Protein AF-A0A1G6W288-F1 (afdb_monomer)

Nearest PDB structures (foldseek):
  3prn-assembly1_A  TM=1.776E-01  e=2.313E+00  Pseudogemmobacter blasticus
  5prn-assembly1_A  TM=1.802E-01  e=2.887E+00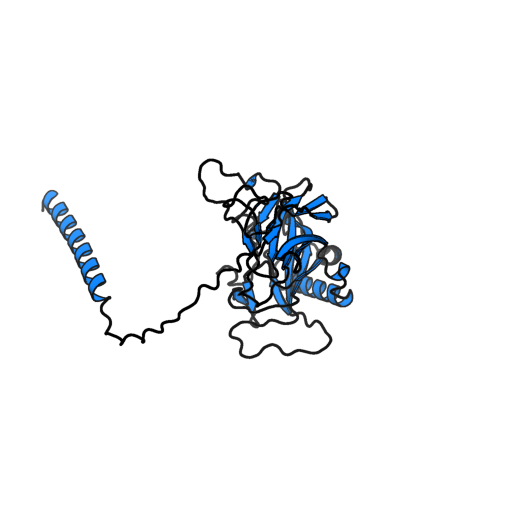  Pseudogemmobacter blasticus
  5wru-assembly1_B  TM=2.321E-01  e=9.768E+00  Plasmodium falciparum 3D7
  6prn-assembly1_A  TM=1.765E-01  e=5.612E+00  Pseudogemmobacter blasticus

Solvent-accessible surface area (backbone atoms only — not comparable to full-atom values): 19697 Å² total; per-residue (Å²): 132,56,76,68,57,53,54,51,52,51,52,52,51,54,53,51,52,54,54,49,51,55,53,53,58,59,61,73,72,67,71,82,91,70,85,76,80,76,87,76,82,72,77,72,70,79,74,65,76,66,96,66,73,40,29,48,22,54,45,65,37,59,34,78,52,97,75,37,40,43,35,41,33,60,51,43,85,55,95,50,86,41,39,47,42,21,48,45,60,73,40,90,60,43,37,31,31,42,73,42,47,64,47,58,52,67,48,63,30,75,68,67,79,84,51,96,87,65,79,65,67,92,76,46,49,46,29,27,42,77,38,85,42,76,78,78,43,60,18,48,20,38,70,77,47,100,70,45,26,12,31,34,35,37,88,43,44,87,78,77,75,53,94,63,52,41,44,36,43,35,37,37,26,33,64,80,38,31,38,76,68,49,50,30,35,36,35,32,41,54,40,84,89,77,40,31,35,32,73,72,45,38,39,81,31,41,20,60,83,72,65,75,40,54,70,69,59,48,53,51,52,48,52,51,44,51,49,46,44,71,77,71,46,97,68,94,68,62,93,63,46,67,62,54,18,64,74,61,43,45,43,33,64,43,50,56,73,92,59,63,55,30,40,48,100,86,66,43,67,41,53,48,92,46,46,47,70,38,52,66,18,39,37,33,37,34,48,50,55,66,70,66,32,7,31,38,36,33,30,26,21,58,42,67,40,49,62,94,57,97,65,72,75,74,86,66,88,98,57,87,59,64,38,81,37,36,66,52,57,23,28,39,85,39,76,91,48,49,62,70,66,86,64,62,88,108

Radius of gyration: 25.91 Å; Cα contacts (8 Å, |Δi|>4): 656; chains: 1; bounding box: 49×92×69 Å

pLDDT: mean 73.91, std 20.1, range [27.89, 98.31]

Foldseek 3Di:
DDPVVVVVVVVVVVVVVVVVVVVVVVVVPDDPDDDDDDPPPPPPPPPPPPPQAFEDQLDKAWDDFPQWIWIWGDNDDDGDQKTFTQTDIPRPFAKEKLKDKLADDKDAQQQDPPDPPRDPQVPDSYWYDLDLQLPDGTAHSACDDPRRRGIIGHDDCVPPVDDFKMKMWMWMARLQFLATRFIKIWIWGADPVRSYIYTDHIYGQQCVVVVVDDPVRLLVVQVVVVVCCVPAPPDPADPCQSVQQSVPKGKGWGWDDSDQWWQDPVGAIDGNVQWDILHGKIWIWTAGGINQFNIKTWIWGLWTDGHPDPDTPDDDPDDSPTDTIDMRATSSVDPVRRDDDPPHVD

Organism: Peptococcus niger (NCBI:txid2741)

Sequence (346 aa):
MNKAQKNLLLVVAIIGCIALGIFLGKLILRGPEVEGPEKETSSRQEEKLTPDTKYANDEIVQYKFDKGTLTAGLGKKIKDDWIYLNLNSDYKGNIGYYVESSRVPLDMSRGQDQTEGTVNLSKENNVILRSQFYQIDLSPSRYMNEKDFGVRWQDDELFDGKRDGTEISIRGVDRDSGELLFIADLTITYNKKTGEYRIDSLKNAEAFEKQEISREERDKAIDQAINFVSDKLELDLPDDWKERARKGATCHMHNMTYFPRYLDKEKKVAQKKDITNCANMVAVNLPLEKNRYGFVTVYFAPKTQLIGLSKPAAPGEDKLNLKLVGYDPIYPKNPQVILAPPGFFS

Secondary structure (DSSP, 8-state):
--HHHHHHHHHHHHHHHHHHHHHHHHHTT-PPPPPPP-------------TT-EEE----EEEEETTEEEEES--S----SSEE--EEE--SS-EEEEEEESSS-EEE-------TT---GGG-SEEEE-SSSTTT-EEESS-SSSSS-SEEE---HHHHS----EEEEEEEEETTT--EEEEEEEEEEEETTTTEEEEEEEEE-BTTTTTSS-HHHHHHHHHHHHHHHHHHS-----TTHHHHHHHH-EEEEESS-SSSEEE-TTS-EEEGGGEE--TTEEEEEEE--TTTT-EEEEEEES--EETT-SS-----TTS---EEEEEPPS-TTSGGG----TTS--

Mean predicted aligned error: 13.52 Å

Structure (mmCIF, N/CA/C/O backbone):
data_AF-A0A1G6W288-F1
#
_entry.id   AF-A0A1G6W288-F1
#
loop_
_atom_site.group_PDB
_atom_site.id
_atom_site.type_symbol
_atom_site.label_atom_id
_atom_site.label_alt_id
_atom_site.label_comp_id
_atom_site.label_asym_id
_atom_site.label_entity_id
_atom_site.label_seq_id
_atom_site.pdbx_PDB_ins_code
_atom_site.Cartn_x
_atom_site.Cartn_y
_atom_site.Cartn_z
_atom_site.occupancy
_atom_site.B_iso_or_equiv
_atom_site.auth_seq_id
_atom_site.auth_comp_id
_atom_site.auth_asym_id
_atom_site.auth_atom_id
_atom_site.pdbx_PDB_model_num
ATOM 1 N N . MET A 1 1 ? 18.429 -72.194 9.842 1.00 56.22 1 MET A N 1
ATOM 2 C CA . MET A 1 1 ? 17.427 -71.393 10.586 1.00 56.22 1 MET A CA 1
ATOM 3 C C . MET A 1 1 ? 16.115 -71.389 9.828 1.00 56.22 1 MET A C 1
ATOM 5 O O . MET A 1 1 ? 16.107 -70.972 8.671 1.00 56.22 1 MET A O 1
ATOM 9 N N . ASN A 1 2 ? 15.032 -71.866 10.444 1.00 65.94 2 ASN A N 1
ATOM 10 C CA . ASN A 1 2 ? 13.710 -71.837 9.811 1.00 65.94 2 ASN A CA 1
ATOM 11 C C . ASN A 1 2 ? 13.106 -70.413 9.845 1.00 65.94 2 ASN A C 1
ATOM 13 O O . ASN A 1 2 ? 13.608 -69.522 10.535 1.00 65.94 2 ASN A O 1
ATOM 17 N N . LYS A 1 3 ? 12.031 -70.188 9.081 1.00 57.09 3 LYS A N 1
ATOM 18 C CA . LYS A 1 3 ? 11.394 -68.869 8.904 1.00 57.09 3 LYS A CA 1
ATOM 19 C C . LYS A 1 3 ? 10.917 -68.240 10.228 1.00 57.09 3 LYS A C 1
ATOM 21 O O . LYS A 1 3 ? 10.981 -67.024 10.372 1.00 57.09 3 LYS A O 1
ATOM 26 N N . ALA A 1 4 ? 10.536 -69.052 11.217 1.00 61.25 4 ALA A N 1
ATOM 27 C CA . ALA A 1 4 ? 10.139 -68.578 12.543 1.00 61.25 4 ALA A CA 1
ATOM 28 C C . ALA A 1 4 ? 11.337 -68.072 13.368 1.00 61.25 4 ALA A C 1
ATOM 30 O O . ALA A 1 4 ? 11.238 -67.046 14.037 1.00 61.25 4 ALA A O 1
ATOM 31 N N . GLN A 1 5 ? 12.503 -68.714 13.248 1.00 57.00 5 GLN A N 1
ATOM 32 C CA . GLN A 1 5 ? 13.731 -68.266 13.916 1.00 57.00 5 GLN A CA 1
ATOM 33 C C . GLN A 1 5 ? 14.271 -66.949 13.336 1.00 57.00 5 GLN A C 1
ATOM 35 O O . GLN A 1 5 ? 14.819 -66.139 14.077 1.00 57.00 5 GLN A O 1
ATOM 40 N N . LYS A 1 6 ? 14.091 -66.700 12.029 1.00 57.75 6 LYS A N 1
ATOM 41 C CA . LYS A 1 6 ? 14.461 -65.416 11.400 1.00 57.75 6 LYS A CA 1
ATOM 42 C C . LYS A 1 6 ? 13.578 -64.260 11.880 1.00 57.75 6 LYS A C 1
ATOM 44 O O . LYS A 1 6 ? 14.099 -63.188 12.168 1.00 57.75 6 LYS A O 1
ATOM 49 N N . ASN A 1 7 ? 12.272 -64.491 12.019 1.00 60.16 7 ASN A N 1
ATOM 50 C CA . ASN A 1 7 ? 11.347 -63.466 12.507 1.00 60.16 7 ASN A CA 1
ATOM 51 C C . ASN A 1 7 ? 11.572 -63.146 13.992 1.00 60.16 7 ASN A C 1
ATOM 53 O O . ASN A 1 7 ? 11.503 -61.983 14.373 1.00 60.16 7 ASN A O 1
ATOM 57 N N . LEU A 1 8 ? 11.920 -64.143 14.812 1.00 57.97 8 LEU A N 1
ATOM 58 C CA . LEU A 1 8 ? 12.265 -63.913 16.216 1.00 57.97 8 LEU A CA 1
ATOM 59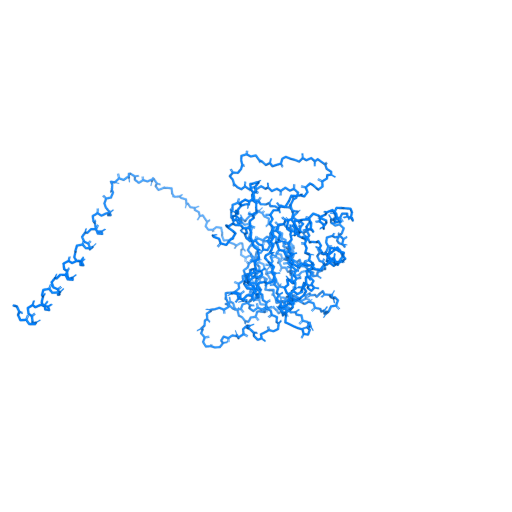 C C . LEU A 1 8 ? 13.553 -63.084 16.360 1.00 57.97 8 LEU A C 1
ATOM 61 O O . LEU A 1 8 ? 13.598 -62.165 17.171 1.00 57.97 8 LEU A O 1
ATOM 65 N N . LEU A 1 9 ? 14.572 -63.346 15.530 1.00 59.84 9 LEU A N 1
ATOM 66 C CA . LEU A 1 9 ? 15.818 -62.570 15.543 1.00 59.84 9 LEU A CA 1
ATOM 67 C C . LEU A 1 9 ? 15.596 -61.106 15.129 1.00 59.84 9 LEU A C 1
ATOM 69 O O . LEU A 1 9 ? 16.208 -60.205 15.696 1.00 59.84 9 LEU A O 1
ATOM 73 N N . LEU A 1 10 ? 14.693 -60.869 14.171 1.00 59.75 10 LEU A N 1
ATOM 74 C CA . LEU A 1 10 ? 14.339 -59.525 13.710 1.00 59.75 10 LEU A CA 1
ATOM 75 C C . LEU A 1 10 ? 13.599 -58.730 14.798 1.00 59.75 10 LEU A C 1
ATOM 77 O O . LEU A 1 10 ? 13.902 -57.562 15.020 1.00 59.75 10 LEU A O 1
ATOM 81 N N . VAL A 1 11 ? 12.675 -59.369 15.523 1.00 62.62 11 VAL A N 1
ATOM 82 C CA . VAL A 1 11 ? 11.944 -58.729 16.631 1.00 62.62 11 VAL A CA 1
ATOM 83 C C . VAL A 1 11 ? 12.877 -58.425 17.808 1.00 62.62 11 VAL A C 1
ATOM 85 O O . VAL A 1 11 ? 12.812 -57.332 18.367 1.00 62.62 11 VAL A O 1
ATOM 88 N N . VAL A 1 12 ? 13.799 -59.333 18.144 1.00 63.94 12 VAL A N 1
ATOM 89 C CA . VAL A 1 12 ? 14.804 -59.101 19.199 1.00 63.94 12 VAL A CA 1
ATOM 90 C C . VAL A 1 12 ? 15.768 -57.970 18.817 1.00 63.94 12 VAL A C 1
ATOM 92 O O . VAL A 1 12 ? 16.101 -57.148 19.668 1.00 63.94 12 VAL A O 1
ATOM 95 N N . ALA A 1 13 ? 16.159 -57.861 17.542 1.00 57.97 13 ALA A N 1
ATOM 96 C CA . ALA A 1 13 ? 16.994 -56.759 17.061 1.00 57.97 13 ALA A CA 1
ATOM 97 C C . ALA A 1 13 ? 16.276 -55.398 17.146 1.00 57.97 13 ALA A C 1
ATOM 99 O O . ALA A 1 13 ? 16.866 -54.421 17.603 1.00 57.97 13 ALA A O 1
ATOM 100 N N . ILE A 1 14 ? 14.990 -55.337 16.783 1.00 57.38 14 ILE A N 1
ATOM 101 C CA . ILE A 1 14 ? 14.195 -54.098 16.841 1.00 57.38 14 ILE A CA 1
ATOM 102 C C . ILE A 1 14 ? 13.983 -53.645 18.294 1.00 57.38 14 ILE A C 1
ATOM 104 O O . ILE A 1 14 ? 14.163 -52.467 18.603 1.00 57.38 14 ILE A O 1
ATOM 108 N N . ILE A 1 15 ? 13.671 -54.569 19.208 1.00 58.59 15 ILE A N 1
ATOM 109 C CA . ILE A 1 15 ? 13.507 -54.249 20.636 1.00 58.59 15 ILE A CA 1
ATOM 110 C C . ILE A 1 15 ? 14.849 -53.821 21.257 1.00 58.59 15 ILE A C 1
ATOM 112 O O . ILE A 1 15 ? 14.884 -52.868 22.037 1.00 58.59 15 ILE A O 1
ATOM 116 N N . GLY A 1 16 ? 15.960 -54.450 20.858 1.00 45.97 16 GLY A N 1
ATOM 117 C CA . GLY A 1 16 ? 17.308 -54.052 21.271 1.00 45.97 16 GLY A CA 1
ATOM 118 C C . GLY A 1 16 ? 17.673 -52.624 20.849 1.00 45.97 16 GLY A C 1
ATOM 119 O O . GLY A 1 16 ? 18.199 -51.864 21.660 1.00 45.97 16 GLY A O 1
ATOM 120 N N . CYS A 1 17 ? 17.332 -52.216 19.622 1.00 50.81 17 CYS A N 1
ATOM 121 C CA . CYS A 1 17 ? 17.579 -50.855 19.132 1.00 50.81 17 CYS A CA 1
ATOM 122 C C . CYS A 1 17 ? 16.721 -49.794 19.845 1.00 50.81 17 CYS A C 1
ATOM 124 O O . CYS A 1 17 ? 17.218 -48.706 20.139 1.00 50.81 17 CYS A O 1
ATOM 126 N N . ILE A 1 18 ? 15.465 -50.109 20.178 1.00 52.03 18 ILE A N 1
ATOM 127 C CA . ILE A 1 18 ? 14.577 -49.193 20.915 1.00 52.03 18 ILE A CA 1
ATOM 128 C C . ILE A 1 18 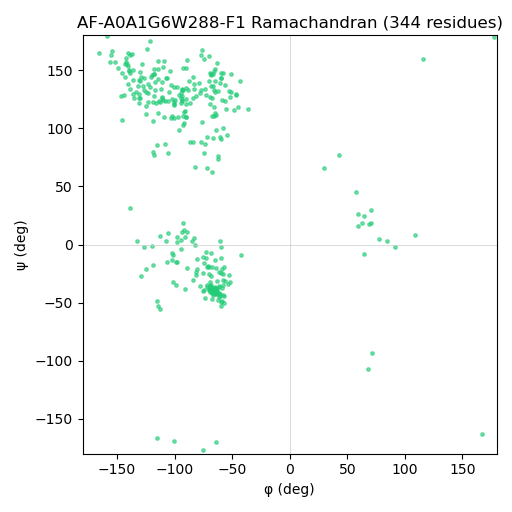? 15.054 -49.025 22.367 1.00 52.03 18 ILE A C 1
ATOM 130 O O . ILE A 1 18 ? 15.093 -47.905 22.878 1.00 52.03 18 ILE A O 1
ATOM 134 N N . ALA A 1 19 ? 15.495 -50.105 23.020 1.00 50.03 19 ALA A N 1
ATOM 135 C CA . ALA A 1 19 ? 16.046 -50.041 24.374 1.00 50.03 19 ALA A CA 1
ATOM 136 C C . ALA A 1 19 ? 17.365 -49.247 24.433 1.00 50.03 19 ALA A C 1
ATOM 138 O O . ALA A 1 19 ? 17.559 -48.458 25.359 1.00 50.03 19 ALA A O 1
ATOM 139 N N . LEU A 1 20 ? 18.236 -49.384 23.423 1.00 46.09 20 LEU A N 1
ATOM 140 C CA . LEU A 1 20 ? 19.482 -48.615 23.332 1.00 46.09 20 LEU A CA 1
ATOM 141 C C . LEU A 1 20 ? 19.213 -47.117 23.097 1.00 46.09 20 LEU A C 1
ATOM 143 O O . LEU A 1 20 ? 19.861 -46.278 23.720 1.00 46.09 20 LEU A O 1
ATOM 147 N N . GLY A 1 21 ? 18.215 -46.774 22.272 1.00 46.69 21 GLY A N 1
ATOM 148 C CA . GLY A 1 21 ? 17.797 -45.388 22.025 1.00 46.69 21 GLY A CA 1
ATOM 149 C C . GLY A 1 21 ? 17.214 -44.694 23.263 1.00 46.69 21 GLY A C 1
ATOM 150 O O . GLY A 1 21 ? 17.528 -43.535 23.528 1.00 46.69 21 GLY A O 1
ATOM 151 N N . ILE A 1 22 ? 16.436 -45.414 24.078 1.00 53.81 22 ILE A N 1
ATOM 152 C CA . ILE A 1 22 ? 15.888 -44.890 25.341 1.00 53.81 22 ILE A CA 1
ATOM 153 C C . ILE A 1 22 ? 16.989 -44.741 26.408 1.00 53.81 22 ILE A C 1
ATOM 155 O O . ILE A 1 22 ? 16.962 -43.792 27.196 1.00 53.81 22 ILE A O 1
ATOM 159 N N . PHE A 1 23 ? 17.981 -45.638 26.430 1.00 43.06 23 PHE A N 1
ATOM 160 C CA . PHE A 1 23 ? 19.086 -45.581 27.393 1.00 43.06 23 PHE A CA 1
ATOM 161 C C . PHE A 1 23 ? 20.095 -44.464 27.064 1.00 43.06 23 PHE A C 1
ATOM 163 O O . PHE A 1 23 ? 20.519 -43.741 27.966 1.00 43.06 23 PHE A O 1
ATOM 170 N N . LEU A 1 24 ? 20.404 -44.240 25.781 1.00 43.22 24 LEU A N 1
ATOM 171 C CA . LEU A 1 24 ? 21.234 -43.113 25.324 1.00 43.22 24 LEU A CA 1
ATOM 172 C C . LEU A 1 24 ? 20.523 -41.759 25.480 1.00 43.22 24 LEU A C 1
ATOM 174 O O . LEU A 1 24 ? 21.157 -40.790 25.893 1.00 43.22 24 LEU A O 1
ATOM 178 N N . GLY A 1 25 ? 19.202 -41.701 25.268 1.00 40.44 25 GLY A N 1
ATOM 179 C CA . GLY A 1 25 ? 18.404 -40.497 25.534 1.00 40.44 25 GLY A CA 1
ATOM 180 C C . GLY A 1 25 ? 18.391 -40.085 27.013 1.00 40.44 25 GLY A C 1
ATOM 181 O O . GLY A 1 25 ? 18.365 -38.896 27.320 1.00 40.44 25 GLY A O 1
ATOM 182 N N . LYS A 1 26 ? 18.481 -41.047 27.943 1.00 42.16 26 LYS A N 1
ATOM 183 C CA . LYS A 1 26 ? 18.580 -40.772 29.388 1.00 42.16 26 LYS A CA 1
ATOM 184 C C . LYS A 1 26 ? 19.992 -40.416 29.864 1.00 42.16 26 LYS A C 1
ATOM 186 O O . LYS A 1 26 ? 20.108 -39.744 30.885 1.00 42.16 26 LYS A O 1
ATOM 191 N N . LEU A 1 27 ? 21.049 -40.824 29.153 1.00 37.34 27 LEU A N 1
ATOM 192 C CA . LEU A 1 27 ? 22.433 -40.499 29.527 1.00 37.34 27 LEU A CA 1
ATOM 193 C C . LEU A 1 27 ? 22.872 -39.093 29.077 1.00 37.34 27 LEU A C 1
ATOM 195 O O . LEU A 1 27 ? 23.723 -38.495 29.724 1.00 37.34 27 LEU A O 1
ATOM 199 N N . ILE A 1 28 ? 22.269 -38.542 28.017 1.00 41.91 28 ILE A N 1
ATOM 200 C CA . ILE A 1 28 ? 22.586 -37.194 27.499 1.00 41.91 28 ILE A CA 1
ATOM 201 C C . ILE A 1 28 ? 21.892 -36.077 28.316 1.00 41.91 28 ILE A C 1
ATOM 203 O O . ILE A 1 28 ? 22.278 -34.916 28.239 1.00 41.91 28 ILE A O 1
ATOM 207 N N . LEU A 1 29 ? 20.928 -36.422 29.180 1.00 38.69 29 LEU A N 1
ATOM 208 C CA . LEU A 1 29 ? 20.188 -35.482 30.040 1.00 38.69 29 LEU A CA 1
ATOM 209 C C . LEU A 1 29 ? 20.793 -35.271 31.446 1.00 38.69 29 LEU A C 1
ATOM 211 O O . LEU A 1 29 ? 20.140 -34.689 32.308 1.00 38.69 29 LEU A O 1
ATOM 215 N N . ARG A 1 30 ? 22.030 -35.714 31.706 1.00 36.25 30 ARG A N 1
ATOM 216 C CA . ARG A 1 30 ? 22.753 -35.422 32.960 1.00 36.25 30 ARG A CA 1
ATOM 217 C C . ARG A 1 30 ? 24.025 -34.615 32.691 1.00 36.25 30 ARG A C 1
ATOM 219 O O . ARG A 1 30 ? 25.126 -35.155 32.699 1.00 36.25 30 ARG A O 1
ATOM 226 N N . GLY A 1 31 ? 23.847 -33.319 32.438 1.00 33.09 31 GLY A N 1
ATOM 227 C CA . GLY A 1 31 ? 24.903 -32.314 32.608 1.00 33.09 31 GLY A CA 1
ATOM 228 C C . GLY A 1 31 ? 25.096 -31.959 34.094 1.00 33.09 31 GLY A C 1
ATOM 229 O O . GLY A 1 31 ? 24.227 -32.295 34.902 1.00 33.09 31 GLY A O 1
ATOM 230 N N . PRO A 1 32 ? 26.225 -31.334 34.473 1.00 31.64 32 PRO A N 1
ATOM 231 C CA . PRO A 1 32 ? 26.556 -31.052 35.869 1.00 31.64 32 PRO A CA 1
ATOM 232 C C . PRO A 1 32 ? 25.613 -30.000 36.472 1.00 31.64 32 PRO A C 1
ATOM 234 O O . PRO A 1 32 ? 25.171 -29.087 35.776 1.00 31.64 32 PRO A O 1
ATOM 237 N N . GLU A 1 33 ? 25.312 -30.149 37.765 1.00 33.75 33 GLU A N 1
ATOM 238 C CA . GLU A 1 33 ? 24.539 -29.197 38.569 1.00 33.75 33 GLU A CA 1
ATOM 239 C C . GLU A 1 33 ? 25.179 -27.805 38.507 1.00 33.75 33 GLU A C 1
ATOM 241 O O . GLU A 1 33 ? 26.312 -27.605 38.943 1.00 33.75 33 GLU A O 1
ATOM 246 N N . VAL A 1 34 ? 24.441 -26.848 37.950 1.00 35.69 34 VAL A N 1
ATOM 247 C CA . VAL A 1 34 ? 24.740 -25.420 38.054 1.00 35.69 34 VAL A CA 1
ATOM 248 C C . VAL A 1 34 ? 23.833 -24.869 39.146 1.00 35.69 34 VAL A C 1
ATOM 250 O O . VAL A 1 34 ? 22.616 -25.057 39.093 1.00 35.69 34 VAL A O 1
ATOM 253 N N . GLU A 1 35 ? 24.445 -24.241 40.150 1.00 30.41 35 GLU A N 1
ATOM 254 C CA . GLU A 1 35 ? 23.774 -23.535 41.242 1.00 30.41 35 GLU A CA 1
ATOM 255 C C . GLU A 1 35 ? 22.672 -22.619 40.691 1.00 30.41 35 GLU A C 1
ATOM 257 O O . GLU A 1 35 ? 22.879 -21.854 39.747 1.00 30.41 35 GLU A O 1
ATOM 262 N N . GLY A 1 36 ? 21.466 -22.757 41.247 1.00 31.12 36 GLY A N 1
ATOM 263 C CA . GLY A 1 36 ? 20.291 -22.039 40.769 1.00 31.12 36 GLY A CA 1
ATOM 264 C C . GLY A 1 36 ? 20.433 -20.527 40.966 1.00 31.12 36 GLY A C 1
ATOM 265 O O . GLY A 1 36 ? 20.912 -20.104 42.019 1.00 31.12 36 GLY A O 1
ATOM 266 N N . PRO A 1 37 ? 19.987 -19.696 40.006 1.00 31.39 37 PRO A N 1
ATOM 267 C CA . PRO A 1 37 ? 19.872 -18.274 40.260 1.00 31.39 37 PRO A CA 1
ATOM 268 C C . PRO A 1 37 ? 18.779 -18.048 41.310 1.00 31.39 37 PRO A C 1
ATOM 270 O O . PRO A 1 37 ? 17.717 -18.680 41.283 1.00 31.39 37 PRO A O 1
ATOM 273 N N . GLU A 1 38 ? 19.091 -17.168 42.260 1.00 30.17 38 GLU A N 1
ATOM 274 C CA . GLU A 1 38 ? 18.199 -16.686 43.305 1.00 30.17 38 GLU A CA 1
ATOM 275 C C . GLU A 1 38 ? 16.812 -16.368 42.741 1.00 30.17 38 GLU A C 1
ATOM 277 O O . GLU A 1 38 ? 16.665 -15.831 41.642 1.00 30.17 38 GLU A O 1
ATOM 282 N N . LYS A 1 39 ? 15.775 -16.704 43.516 1.00 32.03 39 LYS A N 1
ATOM 283 C CA . LYS A 1 39 ? 14.407 -16.269 43.244 1.00 32.03 39 LYS A CA 1
ATOM 284 C C . LYS A 1 39 ? 14.364 -14.740 43.262 1.00 32.03 39 LYS A C 1
ATOM 286 O O . LYS A 1 39 ? 14.071 -14.145 44.296 1.00 32.03 39 LYS A O 1
ATOM 291 N N . GLU A 1 40 ? 14.565 -14.109 42.112 1.00 27.89 40 GLU A N 1
ATOM 292 C CA . GLU A 1 40 ? 13.964 -12.812 41.856 1.00 27.89 40 GLU A CA 1
ATOM 293 C C . GLU A 1 40 ? 12.452 -13.030 41.854 1.00 27.89 40 GLU A C 1
ATOM 295 O O . GLU A 1 40 ? 11.842 -13.473 40.878 1.00 27.89 40 GLU A O 1
ATOM 300 N N . THR A 1 41 ? 11.821 -12.729 42.986 1.00 35.44 41 THR A N 1
ATOM 301 C CA . THR A 1 41 ? 10.420 -12.326 43.017 1.00 35.44 41 THR A CA 1
ATOM 302 C C . THR A 1 41 ? 10.296 -11.028 42.227 1.00 35.44 41 THR A C 1
ATOM 304 O O . THR A 1 41 ? 10.170 -9.946 42.793 1.00 35.44 41 THR A O 1
ATOM 307 N N . SER A 1 42 ? 10.338 -11.132 40.901 1.00 31.73 42 SER A N 1
ATOM 308 C CA . SER A 1 42 ? 9.741 -10.133 40.038 1.00 31.73 42 SER A CA 1
ATOM 309 C C . SER A 1 42 ? 8.240 -10.317 40.189 1.00 31.73 42 SER A C 1
ATOM 311 O O . SER A 1 42 ? 7.606 -11.136 39.523 1.00 31.73 42 SER A O 1
ATOM 313 N N . SER A 1 43 ? 7.661 -9.565 41.118 1.00 33.44 43 SER A N 1
ATOM 314 C CA . SER A 1 43 ? 6.273 -9.150 41.004 1.00 33.44 43 SER A CA 1
ATOM 315 C C . SER A 1 43 ? 6.171 -8.280 39.754 1.00 33.44 43 SER A C 1
ATOM 317 O O . SER A 1 43 ? 6.080 -7.055 39.836 1.00 33.44 43 SER A O 1
ATOM 319 N N . ARG A 1 44 ? 6.227 -8.906 38.576 1.00 32.50 44 ARG A N 1
ATOM 320 C CA . ARG A 1 44 ? 5.696 -8.303 37.370 1.00 32.50 44 ARG A CA 1
ATOM 321 C C . ARG A 1 44 ? 4.203 -8.249 37.635 1.00 32.50 44 ARG A C 1
ATOM 323 O O . ARG A 1 44 ? 3.498 -9.241 37.475 1.00 32.50 44 ARG A O 1
ATOM 330 N N . GLN A 1 45 ? 3.753 -7.123 38.186 1.00 30.95 45 GLN A N 1
ATOM 331 C CA . GLN A 1 45 ? 2.361 -6.747 38.058 1.00 30.95 45 GLN A CA 1
ATOM 332 C C . GLN A 1 45 ? 2.068 -6.903 36.570 1.00 30.95 45 GLN A C 1
ATOM 334 O O . GLN A 1 45 ? 2.714 -6.266 35.739 1.00 30.95 45 GLN A O 1
ATOM 339 N N . GLU A 1 46 ? 1.179 -7.832 36.232 1.00 34.72 46 GLU A N 1
ATOM 340 C CA . GLU A 1 46 ? 0.414 -7.717 35.005 1.00 34.72 46 GLU A CA 1
ATOM 341 C C . GLU A 1 46 ? -0.240 -6.338 35.094 1.00 34.72 46 GLU A C 1
ATOM 343 O O . GLU A 1 46 ? -1.256 -6.155 35.769 1.00 34.72 46 GLU A O 1
ATOM 348 N N . GLU A 1 47 ? 0.407 -5.326 34.517 1.00 38.50 47 GLU A N 1
ATOM 349 C CA . GLU A 1 47 ? -0.269 -4.088 34.189 1.00 38.50 47 GLU A CA 1
ATOM 350 C C . GLU A 1 47 ? -1.394 -4.512 33.257 1.00 38.50 47 GLU A C 1
ATOM 352 O O . GLU A 1 47 ? -1.185 -4.850 32.092 1.00 38.50 47 GLU A O 1
ATOM 357 N N . LYS A 1 48 ? -2.598 -4.606 33.827 1.00 36.50 48 LYS A N 1
ATOM 358 C CA . LYS A 1 48 ? -3.832 -4.699 33.068 1.00 36.50 48 LYS A CA 1
ATOM 359 C C . LYS A 1 48 ? -3.741 -3.649 31.967 1.00 36.50 48 LYS A C 1
ATOM 361 O O . LYS A 1 48 ? -3.690 -2.461 32.290 1.00 36.50 48 LYS A O 1
ATOM 366 N N . LEU A 1 49 ? -3.765 -4.089 30.704 1.00 45.22 49 LEU A N 1
ATOM 367 C CA . LEU A 1 49 ? -4.215 -3.271 29.576 1.00 45.22 49 LEU A CA 1
ATOM 368 C C . LEU A 1 49 ? -5.377 -2.422 30.098 1.00 45.22 49 LEU A C 1
ATOM 370 O O . LEU A 1 49 ? -6.338 -2.974 30.641 1.00 45.22 49 LEU A O 1
ATOM 374 N N . THR A 1 50 ? -5.208 -1.098 30.108 1.00 47.41 50 THR A N 1
ATOM 375 C CA . THR A 1 50 ? -6.062 -0.218 30.912 1.00 47.41 50 THR A CA 1
ATOM 376 C C . THR A 1 50 ? -7.544 -0.500 30.628 1.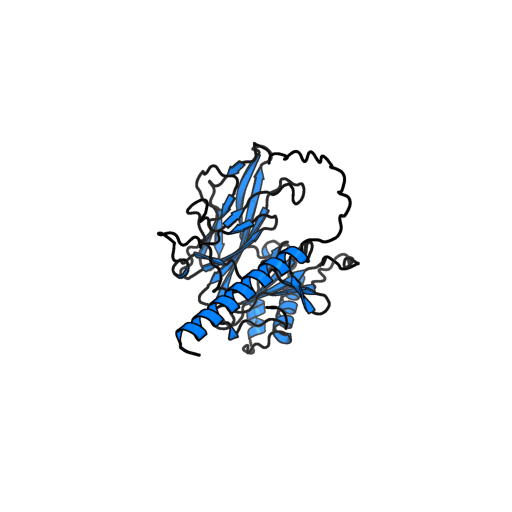00 47.41 50 THR A C 1
ATOM 378 O O . THR A 1 50 ? -7.918 -0.451 29.458 1.00 47.41 50 THR A O 1
ATOM 381 N N . PRO A 1 51 ? -8.389 -0.759 31.647 1.00 52.50 51 PRO A N 1
ATOM 382 C CA . PRO A 1 51 ? -9.759 -1.273 31.488 1.00 52.50 51 PRO A CA 1
ATOM 383 C C . PRO A 1 51 ? -10.762 -0.419 30.677 1.00 52.50 51 PRO A C 1
ATOM 385 O O . PRO A 1 51 ? -11.927 -0.800 30.600 1.00 52.50 51 PRO A O 1
ATOM 388 N N . ASP A 1 52 ? -10.348 0.711 30.092 1.00 65.31 52 ASP A N 1
ATOM 389 C CA . ASP A 1 52 ? -11.235 1.738 29.528 1.00 65.31 52 ASP A CA 1
ATOM 390 C C . ASP A 1 52 ? -10.952 2.121 28.061 1.00 65.31 52 ASP A C 1
ATOM 392 O O . ASP A 1 52 ? -11.689 2.944 27.511 1.00 65.31 52 ASP A O 1
ATOM 396 N N . THR A 1 53 ? -9.923 1.563 27.408 1.00 75.19 53 THR A N 1
ATOM 397 C CA . THR A 1 53 ? -9.659 1.854 25.985 1.00 75.19 53 THR A CA 1
ATOM 398 C C . THR A 1 53 ? -10.748 1.229 25.113 1.00 75.19 53 THR A C 1
ATOM 400 O O . THR A 1 53 ? -11.023 0.037 25.217 1.00 75.19 53 THR A O 1
ATOM 403 N N . LYS A 1 54 ? -11.378 2.030 24.248 1.00 87.88 54 LYS A N 1
ATOM 404 C CA . LYS A 1 54 ? -12.476 1.591 23.369 1.00 87.88 54 LYS A CA 1
ATOM 405 C C . LYS A 1 54 ? -12.078 1.655 21.901 1.00 87.88 54 LYS A C 1
ATOM 407 O O . LYS A 1 54 ? -11.311 2.530 21.506 1.00 87.88 54 LYS A O 1
ATOM 412 N N . TYR A 1 55 ? -12.667 0.782 21.091 1.00 90.62 55 TYR A N 1
ATOM 413 C CA . TYR A 1 55 ? -12.432 0.713 19.650 1.00 90.62 55 TYR A CA 1
ATOM 414 C C . TYR A 1 55 ? -13.759 0.834 18.895 1.00 90.62 55 TYR A C 1
ATOM 416 O O . TYR A 1 55 ? -14.629 -0.037 18.974 1.00 90.62 55 TYR A O 1
ATOM 424 N N . ALA A 1 56 ? -13.935 1.941 18.175 1.00 92.00 56 ALA A N 1
ATOM 425 C CA . ALA A 1 56 ? -15.137 2.232 17.407 1.00 92.00 56 ALA A CA 1
ATOM 426 C C . ALA A 1 56 ? -15.018 1.710 15.971 1.00 92.00 56 ALA A C 1
ATOM 428 O O . ALA A 1 56 ? -14.207 2.177 15.173 1.00 92.00 56 ALA A O 1
ATOM 429 N N . ASN A 1 57 ? -15.870 0.736 15.655 1.00 92.12 57 ASN A N 1
ATOM 430 C CA . ASN A 1 57 ? -15.947 0.060 14.358 1.00 92.12 57 ASN A CA 1
ATOM 431 C C . ASN A 1 57 ? -17.168 0.495 13.520 1.00 92.12 57 ASN A C 1
ATOM 433 O O . ASN A 1 57 ? -17.508 -0.138 12.521 1.00 92.12 57 ASN A O 1
ATOM 437 N N . ASP A 1 58 ? -17.877 1.542 13.935 1.00 92.06 58 ASP A N 1
ATOM 438 C CA . ASP A 1 58 ? -19.129 1.997 13.328 1.00 92.06 58 ASP A CA 1
ATOM 439 C C . ASP A 1 58 ? -18.964 2.933 12.129 1.00 92.06 58 ASP A C 1
ATOM 441 O O . ASP A 1 58 ? -19.962 3.331 11.534 1.00 92.06 58 ASP A O 1
ATOM 445 N N . GLU A 1 59 ? -17.727 3.196 11.718 1.00 94.12 59 GLU A N 1
ATOM 446 C CA . GLU A 1 59 ? -17.407 4.069 10.594 1.00 94.12 59 GLU A CA 1
ATOM 447 C C . GLU A 1 59 ? -17.002 3.285 9.337 1.00 94.12 59 GLU A C 1
ATOM 449 O O . GLU A 1 59 ? -16.416 2.196 9.403 1.00 94.12 59 GLU A O 1
ATOM 454 N N . ILE A 1 60 ? -17.307 3.878 8.180 1.00 96.88 60 ILE A N 1
ATOM 455 C CA . ILE A 1 60 ? -16.765 3.502 6.872 1.00 96.88 60 ILE A CA 1
ATOM 456 C C . ILE A 1 60 ? -16.268 4.777 6.207 1.00 96.88 60 ILE A C 1
ATOM 458 O O . ILE A 1 60 ? -17.019 5.736 6.030 1.00 96.88 60 ILE A O 1
ATOM 462 N N . VAL A 1 61 ? -15.013 4.764 5.784 1.00 98.00 61 VAL A N 1
ATOM 463 C CA . VAL A 1 61 ? -14.406 5.838 4.997 1.00 98.00 61 VAL A CA 1
ATOM 464 C C . VAL A 1 61 ? -14.170 5.367 3.571 1.00 98.00 61 VAL A C 1
ATOM 466 O O . VAL A 1 61 ? -14.096 4.167 3.301 1.00 98.00 61 VAL A O 1
ATOM 469 N N . GLN A 1 62 ? -14.054 6.314 2.643 1.00 98.06 62 GLN A N 1
ATOM 470 C CA . GLN A 1 62 ? -13.904 6.009 1.226 1.00 98.06 62 GLN A CA 1
ATOM 471 C C . GLN A 1 62 ? -12.888 6.919 0.540 1.00 98.06 62 GLN A C 1
ATOM 473 O O . GLN A 1 62 ? -12.752 8.091 0.886 1.00 98.06 62 GLN A O 1
ATOM 478 N N . TYR A 1 63 ? -12.239 6.380 -0.484 1.00 97.56 63 TYR A N 1
ATOM 479 C CA . TYR A 1 63 ? -11.309 7.078 -1.360 1.00 97.56 63 TYR A CA 1
ATOM 480 C C . TYR A 1 63 ? -11.584 6.687 -2.809 1.00 97.56 63 TYR A C 1
ATOM 482 O O . TYR A 1 63 ? -11.672 5.505 -3.142 1.00 97.56 63 TYR A O 1
ATOM 490 N N . LYS A 1 64 ? -11.727 7.686 -3.680 1.00 97.88 64 LYS A N 1
ATOM 491 C CA . LYS A 1 64 ? -11.950 7.481 -5.110 1.00 97.88 64 LYS A CA 1
ATOM 492 C C . LYS A 1 64 ? -10.619 7.520 -5.856 1.00 97.88 64 LYS A C 1
ATOM 494 O O . LYS A 1 64 ? -9.872 8.482 -5.713 1.00 97.88 64 LYS A O 1
ATOM 499 N N . PHE A 1 65 ? -10.380 6.516 -6.689 1.00 95.50 65 PHE A N 1
ATOM 500 C CA . PHE A 1 65 ? -9.249 6.425 -7.609 1.00 95.50 65 PHE A CA 1
ATOM 501 C C . PHE A 1 65 ? -9.757 6.280 -9.053 1.00 95.50 65 PHE A C 1
ATOM 503 O O . PHE A 1 65 ? -10.958 6.156 -9.299 1.00 95.50 65 PHE A O 1
ATOM 510 N N . ASP A 1 66 ? -8.853 6.286 -10.030 1.00 93.81 66 ASP A N 1
ATOM 511 C CA . ASP A 1 66 ? -9.210 6.374 -11.456 1.00 93.81 66 ASP A CA 1
ATOM 512 C C . ASP A 1 66 ? -10.168 5.280 -11.947 1.00 93.81 66 ASP A C 1
ATOM 514 O O . ASP A 1 66 ? -10.974 5.511 -12.851 1.00 93.81 66 ASP A O 1
ATOM 518 N N . LYS A 1 67 ? -10.089 4.079 -11.364 1.00 95.81 67 LYS A N 1
ATOM 519 C CA . LYS A 1 67 ? -10.850 2.900 -11.807 1.00 95.81 67 LYS A CA 1
ATOM 520 C C . LYS A 1 67 ? -11.913 2.429 -10.815 1.00 95.81 67 LYS A C 1
ATOM 522 O O . LYS A 1 67 ? -12.500 1.370 -11.043 1.00 95.81 67 LYS A O 1
ATOM 527 N N . GLY A 1 68 ? -12.159 3.180 -9.742 1.00 96.81 68 GLY A N 1
ATOM 528 C CA . GLY A 1 68 ? -13.142 2.802 -8.732 1.00 96.81 68 GLY A CA 1
ATOM 529 C C . GLY A 1 68 ? -13.059 3.605 -7.438 1.00 96.81 68 GLY A C 1
ATOM 530 O O . GLY A 1 68 ? -12.451 4.670 -7.354 1.00 96.81 68 GLY A O 1
ATOM 531 N N . THR A 1 69 ? -13.685 3.063 -6.409 1.00 98.31 69 THR A N 1
ATOM 532 C CA . THR A 1 69 ? -13.719 3.570 -5.042 1.00 98.31 69 THR A CA 1
ATOM 533 C C . THR A 1 69 ? -13.232 2.463 -4.118 1.00 98.31 69 THR A C 1
ATOM 535 O O . THR A 1 69 ? -13.670 1.318 -4.233 1.00 98.31 69 THR A O 1
ATOM 538 N N . LEU A 1 70 ? -12.301 2.783 -3.224 1.00 98.31 70 LEU A N 1
ATOM 539 C CA . LEU A 1 70 ? -11.921 1.955 -2.085 1.00 98.31 70 LEU A CA 1
ATOM 540 C C . LEU A 1 70 ? -12.745 2.404 -0.879 1.00 98.31 70 LEU A C 1
ATOM 542 O O . LEU A 1 70 ? -12.799 3.596 -0.585 1.00 98.31 70 LEU A O 1
ATOM 546 N N . THR A 1 71 ? -13.331 1.460 -0.156 1.00 97.94 71 THR A N 1
ATOM 547 C CA . THR A 1 71 ? -13.933 1.681 1.161 1.00 97.94 71 THR A CA 1
ATOM 548 C C . THR A 1 71 ? -13.153 0.917 2.221 1.00 97.94 71 THR A C 1
ATOM 550 O O . THR A 1 71 ? -12.734 -0.215 1.964 1.00 97.94 71 THR A O 1
ATOM 553 N N . ALA A 1 72 ? -13.000 1.515 3.401 1.00 97.19 72 ALA A N 1
ATOM 554 C CA . ALA A 1 72 ? -12.356 0.911 4.559 1.00 97.19 72 ALA A CA 1
ATOM 555 C C . ALA A 1 72 ? -13.215 1.085 5.820 1.00 97.19 72 ALA A C 1
ATOM 557 O O . ALA A 1 72 ? -13.716 2.177 6.083 1.00 97.19 72 ALA A O 1
ATOM 558 N N . GLY A 1 73 ? -13.341 0.019 6.610 1.00 94.81 73 GLY A N 1
ATOM 559 C CA . GLY A 1 73 ? -14.034 0.028 7.903 1.00 94.81 73 GLY A CA 1
ATOM 560 C C . GLY A 1 73 ? -15.282 -0.849 7.937 1.00 94.81 73 GLY A C 1
ATOM 561 O O . GLY A 1 73 ? -15.820 -1.246 6.905 1.00 94.81 73 GLY A O 1
ATOM 562 N N . LEU A 1 74 ? -15.713 -1.212 9.144 1.00 92.69 74 LEU A N 1
ATOM 563 C CA . LEU A 1 74 ? -16.782 -2.189 9.345 1.00 92.69 74 LEU A CA 1
ATOM 564 C C . LEU A 1 74 ? -18.190 -1.575 9.249 1.00 92.69 74 LEU A C 1
ATOM 566 O O . LEU A 1 74 ? -19.124 -2.272 8.850 1.00 92.69 74 LEU A O 1
ATOM 570 N N . GLY A 1 75 ? -18.365 -0.303 9.623 1.00 91.50 75 GLY A N 1
ATOM 571 C CA . GLY A 1 75 ? -19.676 0.356 9.650 1.00 91.50 75 GLY A CA 1
ATOM 572 C C . GLY A 1 75 ? -20.678 -0.256 10.631 1.00 91.50 75 GLY A C 1
ATOM 573 O O . GLY A 1 75 ? -21.887 -0.072 10.484 1.00 91.50 75 GLY A O 1
ATOM 574 N N . LYS A 1 76 ? -20.211 -1.036 11.614 1.00 88.19 76 LYS A N 1
ATOM 575 C CA . LYS A 1 76 ? -21.062 -1.717 12.593 1.00 88.19 76 LYS A CA 1
ATOM 576 C C . LYS A 1 76 ? -20.456 -1.628 13.983 1.00 88.19 76 LYS A C 1
ATOM 578 O O . LYS A 1 76 ? -19.299 -1.972 14.202 1.00 88.19 76 LYS A O 1
ATOM 583 N N . LYS A 1 77 ? -21.298 -1.281 14.958 1.00 87.25 77 LYS A N 1
ATOM 584 C CA . LYS A 1 77 ? -20.942 -1.368 16.376 1.00 87.25 77 LYS A CA 1
ATOM 585 C C . LYS A 1 77 ? -20.728 -2.823 16.772 1.00 87.25 77 LYS A C 1
ATOM 587 O O . LYS A 1 77 ? -21.673 -3.613 16.803 1.00 87.25 77 LYS A O 1
ATOM 592 N N . ILE A 1 78 ? -19.488 -3.145 17.100 1.00 84.56 78 ILE A N 1
ATOM 593 C CA . ILE A 1 78 ? -19.088 -4.385 17.755 1.00 84.56 78 ILE A CA 1
ATOM 594 C C . ILE A 1 78 ? -18.285 -4.012 18.998 1.00 84.56 78 ILE A C 1
ATOM 596 O O . ILE A 1 78 ? -17.582 -3.003 19.001 1.00 84.56 78 ILE A O 1
ATOM 600 N N . LYS A 1 79 ? -18.457 -4.780 20.074 1.00 79.44 79 LYS A N 1
ATOM 601 C CA . LYS A 1 79 ? -17.679 -4.599 21.296 1.00 79.44 79 LYS A CA 1
ATOM 602 C C . LYS A 1 79 ? -16.461 -5.503 21.188 1.00 79.44 79 LYS A C 1
ATOM 604 O O . LYS A 1 79 ? -16.615 -6.711 21.321 1.00 79.44 79 LYS A O 1
ATOM 609 N N . ASP A 1 80 ? -15.309 -4.910 20.920 1.00 82.62 80 ASP A N 1
ATOM 610 C CA . ASP A 1 80 ? -14.053 -5.626 20.730 1.00 82.62 80 ASP A CA 1
ATOM 611 C C . ASP A 1 80 ? -12.869 -4.711 21.074 1.00 82.62 80 ASP A C 1
ATOM 613 O O . ASP A 1 80 ? -13.031 -3.489 21.164 1.00 82.62 80 ASP A O 1
ATOM 617 N N . ASP A 1 81 ? -11.691 -5.305 21.221 1.00 87.00 81 ASP A N 1
ATOM 618 C CA . ASP A 1 81 ? -10.432 -4.629 21.547 1.00 87.00 81 ASP A CA 1
ATOM 619 C C . ASP A 1 81 ? -9.630 -4.246 20.283 1.00 87.00 81 ASP A C 1
ATOM 621 O O . ASP A 1 81 ? -8.429 -3.989 20.343 1.00 87.00 81 ASP A O 1
ATOM 625 N N . TRP A 1 82 ? -10.299 -4.211 19.121 1.00 91.25 82 TRP A N 1
ATOM 626 C CA . TRP A 1 82 ? -9.675 -4.041 17.807 1.00 91.25 82 TRP A CA 1
ATOM 627 C C . TRP A 1 82 ? -10.470 -3.113 16.885 1.00 91.25 82 TRP A C 1
ATOM 629 O O . TRP A 1 82 ? -11.703 -3.099 16.902 1.00 91.25 82 TRP A O 1
ATOM 639 N N . ILE A 1 83 ? -9.766 -2.408 15.996 1.00 93.44 83 ILE A N 1
ATOM 640 C CA . ILE A 1 83 ? -10.333 -1.818 14.775 1.00 93.44 83 ILE A CA 1
ATOM 641 C C . ILE A 1 83 ? -10.225 -2.835 13.642 1.00 93.44 83 ILE A C 1
ATOM 643 O O . ILE A 1 83 ? -9.123 -3.230 13.265 1.00 93.44 83 ILE A O 1
ATOM 647 N N . TYR A 1 84 ? -11.353 -3.219 13.056 1.00 93.69 84 TYR A N 1
ATOM 648 C CA . TYR A 1 84 ? -11.422 -4.116 11.907 1.00 93.69 84 TYR A CA 1
ATOM 649 C C . TYR A 1 84 ? -11.443 -3.344 10.592 1.00 93.69 84 TYR A C 1
ATOM 651 O O . TYR A 1 84 ? -12.214 -2.399 10.402 1.00 93.69 84 TYR A O 1
ATOM 659 N N . LEU A 1 85 ? -10.609 -3.783 9.653 1.00 93.81 85 LEU A N 1
ATOM 660 C CA . LEU A 1 85 ? -10.386 -3.111 8.381 1.00 93.81 85 LEU A CA 1
ATOM 661 C C . LEU A 1 85 ? -11.010 -3.917 7.245 1.00 93.81 85 LEU A C 1
ATOM 663 O O . LEU A 1 85 ? -10.344 -4.717 6.588 1.00 93.81 85 LEU A O 1
ATOM 667 N N . ASN A 1 86 ? -12.300 -3.685 6.991 1.00 94.62 86 ASN A N 1
ATOM 668 C CA . ASN A 1 86 ? -12.934 -4.221 5.790 1.00 94.62 86 ASN A CA 1
ATOM 669 C C . ASN A 1 86 ? -12.503 -3.390 4.587 1.00 94.62 86 ASN A C 1
ATOM 671 O O . ASN A 1 86 ? -12.985 -2.274 4.421 1.00 94.62 86 ASN A O 1
ATOM 675 N N . LEU A 1 87 ? -11.622 -3.934 3.755 1.00 95.81 87 LEU A N 1
ATOM 676 C CA . LEU A 1 87 ? -11.214 -3.328 2.496 1.00 95.81 87 LEU A CA 1
ATOM 677 C C . LEU A 1 87 ? -12.076 -3.879 1.365 1.00 95.81 87 LEU A C 1
ATOM 679 O O . LEU A 1 87 ? -12.150 -5.090 1.139 1.00 95.81 87 LEU A O 1
ATOM 683 N N . ASN A 1 88 ? -12.735 -2.983 0.645 1.00 95.81 88 ASN A N 1
ATOM 684 C CA . ASN A 1 88 ? -13.575 -3.353 -0.483 1.00 95.81 88 ASN A CA 1
ATOM 685 C C . ASN A 1 88 ? -13.470 -2.311 -1.590 1.00 95.81 88 ASN A C 1
ATOM 687 O O . ASN A 1 88 ? -13.376 -1.116 -1.314 1.00 95.81 88 ASN A O 1
ATOM 691 N N . SER A 1 89 ? -13.516 -2.759 -2.841 1.00 97.00 89 SER A N 1
ATOM 692 C CA . SER A 1 89 ? -13.589 -1.876 -3.994 1.00 97.00 89 SER A CA 1
ATOM 693 C C . SER A 1 89 ? -14.698 -2.279 -4.955 1.00 97.00 89 SER A C 1
ATOM 695 O O . SER A 1 89 ? -15.013 -3.458 -5.109 1.00 97.00 89 SER A O 1
ATOM 697 N N . ASP A 1 90 ? -15.270 -1.277 -5.621 1.00 96.56 90 ASP A N 1
ATOM 698 C CA . ASP A 1 90 ? -16.182 -1.444 -6.759 1.00 96.56 90 ASP A CA 1
ATOM 699 C C . ASP A 1 90 ? -15.444 -1.653 -8.102 1.00 96.56 90 ASP A C 1
ATOM 701 O O . ASP A 1 90 ? -16.083 -1.716 -9.158 1.00 96.56 90 ASP A O 1
ATOM 705 N N . TYR A 1 91 ? -14.110 -1.784 -8.079 1.00 96.50 91 TYR A N 1
ATOM 706 C CA . TYR A 1 91 ? -13.311 -2.159 -9.241 1.00 96.50 91 TYR A CA 1
ATOM 707 C C . TYR A 1 91 ? -13.840 -3.453 -9.873 1.00 96.50 91 TYR A C 1
ATOM 709 O O . TYR A 1 91 ? -14.070 -4.454 -9.199 1.00 96.50 91 TYR A O 1
ATOM 717 N N . LYS A 1 92 ? -14.013 -3.445 -11.199 1.00 93.88 92 LYS A N 1
ATOM 718 C CA . LYS A 1 92 ? -14.626 -4.565 -11.937 1.00 93.88 92 LYS A CA 1
ATOM 719 C C . LYS A 1 92 ? -13.733 -5.804 -12.064 1.00 93.88 92 LYS A C 1
ATOM 721 O O . LYS A 1 92 ? -14.213 -6.833 -12.533 1.00 93.88 92 LYS A O 1
ATOM 726 N N . GLY A 1 93 ? -12.451 -5.694 -11.722 1.00 91.94 93 GLY A N 1
ATOM 727 C CA . GLY A 1 93 ? -11.499 -6.801 -11.754 1.00 91.94 93 GLY A CA 1
ATOM 728 C C . GLY A 1 93 ? -11.237 -7.407 -10.376 1.00 91.94 93 GLY A C 1
ATOM 729 O O . GLY A 1 93 ? -11.897 -7.105 -9.386 1.00 91.94 93 GLY A O 1
ATOM 730 N N . ASN A 1 94 ? -10.222 -8.262 -10.326 1.00 91.38 94 ASN A N 1
ATOM 731 C CA . ASN A 1 94 ? -9.776 -8.946 -9.121 1.00 91.38 94 ASN A CA 1
ATOM 732 C C . ASN A 1 94 ? -8.716 -8.114 -8.396 1.00 91.38 94 ASN A C 1
ATOM 734 O O . ASN A 1 94 ? -7.586 -8.038 -8.869 1.00 91.38 94 ASN A O 1
ATOM 738 N N . ILE A 1 95 ? -9.029 -7.544 -7.236 1.00 92.56 95 ILE A N 1
ATOM 739 C CA . ILE A 1 95 ? -8.103 -6.717 -6.459 1.00 92.56 95 ILE A CA 1
ATOM 740 C C . ILE A 1 95 ? -7.513 -7.466 -5.258 1.00 92.56 95 ILE A C 1
ATOM 742 O O . ILE A 1 95 ? -8.189 -8.204 -4.538 1.00 92.56 95 ILE A O 1
ATOM 746 N N . GLY A 1 96 ? -6.213 -7.279 -5.056 1.00 91.06 96 GLY A N 1
ATOM 747 C CA . GLY A 1 96 ? -5.485 -7.697 -3.868 1.00 91.06 96 GLY A CA 1
ATOM 748 C C . GLY A 1 96 ? -4.918 -6.482 -3.145 1.00 91.06 96 GLY A C 1
ATOM 749 O O . GLY A 1 96 ? -4.427 -5.555 -3.791 1.00 91.06 96 GLY A O 1
ATOM 750 N N . TYR A 1 97 ? -4.980 -6.496 -1.816 1.00 92.06 97 TYR A N 1
ATOM 751 C CA . TYR A 1 97 ? -4.477 -5.415 -0.973 1.00 92.06 97 TYR A CA 1
ATOM 752 C C . TYR A 1 97 ? -3.227 -5.843 -0.214 1.00 92.06 97 TYR A C 1
ATOM 754 O O . TYR A 1 97 ? -3.270 -6.811 0.546 1.00 92.06 97 TYR A O 1
ATOM 762 N N . TYR A 1 98 ? -2.144 -5.084 -0.365 1.00 88.88 98 TYR A N 1
ATOM 763 C CA . TYR A 1 98 ? -1.060 -5.083 0.616 1.00 88.88 98 TYR A CA 1
ATOM 764 C C . TYR A 1 98 ? -1.363 -4.044 1.685 1.00 88.88 98 TYR A C 1
ATOM 766 O O . TYR A 1 98 ? -1.707 -2.909 1.352 1.00 88.88 98 TYR A O 1
ATOM 774 N N . VAL A 1 99 ? -1.221 -4.430 2.951 1.00 89.88 99 VAL A N 1
ATOM 775 C CA . VAL A 1 99 ? -1.562 -3.589 4.101 1.00 89.88 99 VAL A CA 1
ATOM 776 C C . VAL A 1 99 ? -0.424 -3.640 5.113 1.00 89.88 99 VAL A C 1
ATOM 778 O O . VAL A 1 99 ? 0.050 -4.721 5.451 1.00 89.88 99 VAL A O 1
ATOM 781 N N . GLU A 1 100 ? 0.004 -2.478 5.586 1.00 87.75 100 GLU A N 1
ATOM 782 C CA . GLU A 1 100 ? 1.058 -2.310 6.589 1.00 87.75 100 GLU A CA 1
ATOM 783 C C . GLU A 1 100 ? 0.624 -1.206 7.557 1.00 87.75 100 GLU A C 1
ATOM 785 O O . GLU A 1 100 ? -0.064 -0.272 7.153 1.00 87.75 100 GLU A O 1
ATOM 790 N N . SER A 1 101 ? 1.020 -1.302 8.824 1.00 86.88 101 SER A N 1
ATOM 791 C CA . SER A 1 101 ? 0.747 -0.272 9.827 1.00 86.88 101 SER A CA 1
ATOM 792 C C . SER A 1 101 ? 2.032 0.427 10.237 1.00 86.88 101 SER A C 1
ATOM 794 O O . SER A 1 101 ? 3.052 -0.232 10.447 1.00 86.88 101 SER A O 1
ATOM 796 N N . SER A 1 102 ? 1.982 1.746 10.419 1.00 82.56 102 SER A N 1
ATOM 797 C CA . SER A 1 102 ? 3.095 2.514 10.986 1.00 82.56 102 SER A CA 1
ATOM 798 C C . SER A 1 102 ? 3.311 2.250 12.482 1.00 82.56 102 SER A C 1
ATOM 800 O O . SER A 1 102 ? 4.406 2.510 12.982 1.00 82.56 102 SER A O 1
ATOM 802 N N . ARG A 1 103 ? 2.307 1.706 13.190 1.00 81.44 103 ARG A N 1
ATOM 803 C CA . ARG A 1 103 ? 2.412 1.249 14.590 1.00 81.44 103 ARG A CA 1
ATOM 804 C C . ARG A 1 103 ? 1.841 -0.161 14.745 1.00 81.44 103 ARG A C 1
ATOM 806 O O . ARG A 1 103 ? 0.730 -0.441 14.295 1.00 81.44 103 ARG A O 1
ATOM 813 N N . VAL A 1 104 ? 2.606 -1.055 15.360 1.00 74.19 104 VAL A N 1
ATOM 814 C CA . VAL A 1 104 ? 2.193 -2.442 15.634 1.00 74.19 104 VAL A CA 1
ATOM 815 C C . VAL A 1 104 ? 1.183 -2.504 16.794 1.00 74.19 104 VAL A C 1
ATOM 817 O O . VAL A 1 104 ? 1.168 -1.572 17.596 1.00 74.19 104 VAL A O 1
ATOM 820 N N . PRO A 1 105 ? 0.394 -3.590 16.922 1.00 81.19 105 PRO A N 1
ATOM 821 C CA . PRO A 1 105 ? 0.220 -4.714 15.994 1.00 81.19 105 PRO A CA 1
ATOM 822 C C . PRO A 1 105 ? -0.804 -4.463 14.875 1.00 81.19 105 PRO A C 1
ATOM 824 O O . PRO A 1 105 ? -1.866 -3.877 15.074 1.00 81.19 105 PRO A O 1
ATOM 827 N N . LEU A 1 106 ? -0.501 -5.000 13.690 1.00 86.56 106 LEU A N 1
ATOM 828 C CA . LEU A 1 106 ? -1.460 -5.205 12.605 1.00 86.56 106 LEU A CA 1
ATOM 829 C C . LEU A 1 106 ? -1.610 -6.709 12.383 1.00 86.56 106 LEU A C 1
ATOM 831 O O . LEU A 1 106 ? -0.675 -7.373 11.932 1.00 86.56 106 LEU A O 1
ATOM 835 N N . ASP A 1 107 ? -2.791 -7.230 12.681 1.00 87.44 107 ASP A N 1
ATOM 836 C CA . ASP A 1 107 ? -3.083 -8.654 12.623 1.00 87.44 107 ASP A CA 1
ATOM 837 C C . ASP A 1 107 ? -3.833 -8.998 11.343 1.00 87.44 107 ASP A C 1
ATOM 839 O O . ASP A 1 107 ? -4.810 -8.343 10.977 1.00 87.44 107 ASP A O 1
ATOM 843 N N . MET A 1 108 ? -3.422 -10.090 10.698 1.00 86.81 108 MET A N 1
ATOM 844 C CA . MET A 1 108 ? -4.130 -10.665 9.558 1.00 86.81 108 MET A CA 1
ATOM 845 C C . MET A 1 108 ? -4.597 -12.077 9.893 1.00 86.81 108 MET A C 1
ATOM 847 O O . MET A 1 108 ? -3.799 -12.929 10.298 1.00 86.81 108 MET A O 1
ATOM 851 N N . SER A 1 109 ? -5.884 -12.349 9.684 1.00 82.06 109 SER A N 1
ATOM 852 C CA . SER A 1 109 ? -6.434 -13.700 9.843 1.00 82.06 109 SER A CA 1
ATOM 853 C C . SER A 1 109 ? -5.741 -14.675 8.883 1.00 82.06 109 SER A C 1
ATOM 855 O O . SER A 1 109 ? -5.471 -14.344 7.725 1.00 82.06 109 SER A O 1
ATOM 857 N N . ARG A 1 110 ? -5.428 -15.893 9.346 1.00 68.38 110 ARG A N 1
ATOM 858 C CA . ARG A 1 110 ? -4.700 -16.880 8.527 1.00 68.38 110 ARG A CA 1
ATOM 859 C C . ARG A 1 110 ? -5.561 -17.547 7.452 1.00 68.38 110 ARG A C 1
ATOM 861 O O . ARG A 1 110 ? -5.005 -18.224 6.596 1.00 68.38 110 ARG A O 1
ATOM 868 N N . GLY A 1 111 ? -6.882 -17.356 7.495 1.00 59.69 111 GLY A N 1
ATOM 869 C CA . GLY A 1 111 ? -7.829 -17.866 6.499 1.00 59.69 111 GLY A CA 1
ATOM 870 C C . GLY A 1 111 ? -7.843 -19.394 6.335 1.00 59.69 111 GLY A C 1
ATOM 871 O O . GLY A 1 111 ? -8.336 -19.877 5.321 1.00 59.69 111 GLY A O 1
ATOM 872 N N . GLN A 1 112 ? -7.272 -20.156 7.279 1.00 51.94 112 GLN A N 1
ATOM 873 C CA . GLN A 1 112 ? -6.978 -21.587 7.112 1.00 51.94 112 GLN A CA 1
ATOM 874 C C . GLN A 1 112 ? -7.282 -22.467 8.336 1.00 51.94 112 GLN A C 1
ATOM 876 O O . GLN A 1 112 ? -6.669 -23.519 8.494 1.00 51.94 112 GLN A O 1
ATOM 881 N N . ASP A 1 113 ? -8.284 -22.137 9.149 1.00 45.84 113 ASP A N 1
ATOM 882 C CA . ASP A 1 113 ? -8.944 -23.210 9.901 1.00 45.84 113 ASP A CA 1
ATOM 883 C C . ASP A 1 113 ? -10.000 -23.828 8.974 1.00 45.84 113 ASP A C 1
ATOM 885 O O . ASP A 1 113 ? -11.141 -23.379 8.899 1.00 45.84 113 ASP A O 1
ATOM 889 N N . GLN A 1 114 ? -9.576 -24.827 8.185 1.00 44.41 114 GLN A 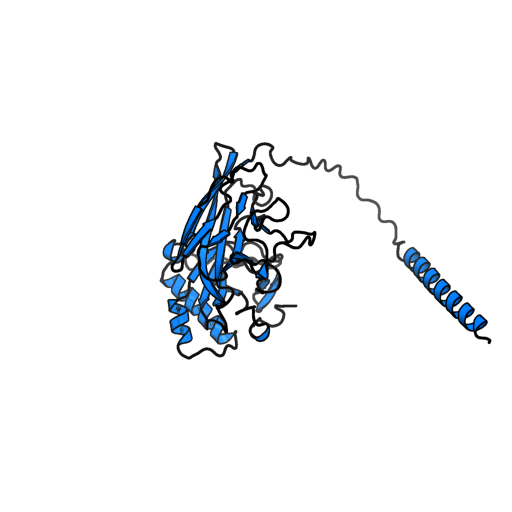N 1
ATOM 890 C CA . GLN A 1 114 ? -10.427 -25.641 7.304 1.00 44.41 114 GLN A CA 1
ATOM 891 C C . GLN A 1 114 ? -11.395 -26.526 8.108 1.00 44.41 114 GLN A C 1
ATOM 893 O O . GLN A 1 114 ? -11.356 -27.753 8.044 1.00 44.41 114 GLN A O 1
ATOM 898 N N . THR A 1 115 ? -12.287 -25.905 8.866 1.00 43.91 115 THR A N 1
ATOM 899 C CA . THR A 1 115 ? -13.541 -26.523 9.294 1.00 43.91 115 THR A CA 1
ATOM 900 C C . THR A 1 115 ? -14.645 -26.170 8.290 1.00 43.91 115 THR A C 1
ATOM 902 O O . THR A 1 115 ? -14.548 -25.170 7.574 1.00 43.91 115 THR A O 1
ATOM 905 N N . GLU A 1 116 ? -15.653 -27.036 8.162 1.00 36.97 116 GLU A N 1
ATOM 906 C CA . GLU A 1 116 ? -16.756 -26.913 7.195 1.00 36.97 116 GLU A CA 1
ATOM 907 C C . GLU A 1 116 ? -17.362 -25.494 7.168 1.00 36.97 116 GLU A C 1
ATOM 909 O O . GLU A 1 116 ? -17.702 -24.938 8.209 1.00 36.97 116 GLU A O 1
ATOM 914 N N . GLY A 1 117 ? -17.494 -24.908 5.968 1.00 49.56 117 GLY A N 1
ATOM 915 C CA . GLY A 1 117 ? -17.973 -23.528 5.770 1.00 49.56 117 GLY A CA 1
ATOM 916 C C . GLY A 1 117 ? -16.912 -22.508 5.324 1.00 49.56 117 GLY A C 1
ATOM 917 O O . GLY A 1 117 ? -17.205 -21.317 5.255 1.00 49.56 117 GLY A O 1
ATOM 918 N N . THR A 1 118 ? -15.694 -22.948 4.995 1.00 54.69 118 THR A N 1
ATOM 919 C CA . THR A 1 118 ? -14.578 -22.079 4.581 1.00 54.69 118 THR A CA 1
ATOM 920 C C . THR A 1 118 ? -14.817 -21.364 3.242 1.00 54.69 118 THR A C 1
ATOM 922 O O . THR A 1 118 ? -15.212 -21.964 2.240 1.00 54.69 118 THR A O 1
ATOM 925 N N . VAL A 1 119 ? -14.543 -20.054 3.214 1.00 61.00 119 VAL A N 1
ATOM 926 C CA . VAL A 1 119 ? -14.669 -19.204 2.020 1.00 61.00 119 VAL A CA 1
ATOM 927 C C . VAL A 1 119 ? -13.551 -19.509 1.031 1.00 61.00 119 VAL A C 1
ATOM 929 O O . VAL A 1 119 ? -12.368 -19.472 1.365 1.00 61.00 119 VAL A O 1
ATOM 932 N N . ASN A 1 120 ? -13.917 -19.764 -0.226 1.00 72.00 120 ASN A N 1
ATOM 933 C CA . ASN A 1 120 ? -12.938 -19.943 -1.289 1.00 72.00 120 ASN A CA 1
ATOM 934 C C . ASN A 1 120 ? -12.379 -18.582 -1.745 1.00 72.00 120 ASN A C 1
ATOM 936 O O . ASN A 1 120 ? -12.872 -17.988 -2.704 1.00 72.00 120 ASN A O 1
ATOM 940 N N . LEU A 1 121 ? -11.317 -18.122 -1.077 1.00 76.62 121 LEU A N 1
ATOM 941 C CA . LEU A 1 121 ? -10.657 -16.831 -1.329 1.00 76.62 121 LEU A CA 1
ATOM 942 C C . LEU A 1 121 ? -10.121 -16.663 -2.761 1.00 76.62 121 LEU A C 1
ATOM 944 O O . LEU A 1 121 ? -9.953 -15.536 -3.222 1.00 76.62 121 LEU A O 1
ATOM 948 N N . SER A 1 122 ? -9.899 -17.756 -3.501 1.00 72.12 122 SER A N 1
ATOM 949 C CA . SER A 1 122 ? -9.497 -17.676 -4.916 1.00 72.12 122 SER A CA 1
ATOM 950 C C . SER A 1 122 ? -10.603 -17.126 -5.828 1.00 72.12 122 SER A C 1
ATOM 952 O O . SER A 1 122 ? -10.311 -16.660 -6.926 1.00 72.12 122 SER A O 1
ATOM 954 N N . LYS A 1 123 ? -11.864 -17.164 -5.377 1.00 77.38 123 LYS A N 1
ATOM 955 C CA . LYS A 1 123 ? -13.037 -16.668 -6.113 1.00 77.38 123 LYS A CA 1
ATOM 956 C C . LYS A 1 123 ? -13.525 -15.301 -5.634 1.00 77.38 123 LYS A C 1
ATOM 958 O O . LYS A 1 123 ? -14.420 -14.737 -6.250 1.00 77.38 123 LYS A O 1
ATOM 963 N N . GLU A 1 124 ? -12.984 -14.795 -4.531 1.00 85.12 124 GLU A N 1
ATOM 964 C CA . GLU A 1 124 ? -13.350 -13.484 -4.000 1.00 85.12 124 GLU A CA 1
ATOM 965 C C . GLU A 1 124 ? -12.672 -12.391 -4.822 1.00 85.12 124 GLU A C 1
ATOM 967 O O . GLU A 1 124 ? -11.468 -12.475 -5.064 1.00 85.12 124 GLU A O 1
ATOM 972 N N . ASN A 1 125 ? -13.418 -11.355 -5.217 1.00 90.50 125 ASN A N 1
ATOM 973 C CA . ASN A 1 125 ? -12.877 -10.240 -6.004 1.00 90.50 125 ASN A CA 1
ATOM 974 C C . ASN A 1 125 ? -11.929 -9.352 -5.191 1.00 90.50 125 ASN A C 1
ATOM 976 O O . ASN A 1 125 ? -11.068 -8.707 -5.775 1.00 90.50 125 ASN A O 1
ATOM 980 N N . ASN A 1 126 ? -12.081 -9.328 -3.865 1.00 92.75 126 ASN A N 1
ATOM 981 C CA . ASN A 1 126 ? -11.320 -8.497 -2.940 1.00 92.75 126 ASN A CA 1
ATOM 982 C C . ASN A 1 126 ? -10.640 -9.406 -1.907 1.00 92.75 126 ASN A C 1
ATOM 984 O O . ASN A 1 126 ? -11.314 -10.173 -1.217 1.00 92.75 126 ASN A O 1
ATOM 988 N N . VAL A 1 127 ? -9.312 -9.343 -1.796 1.00 90.00 127 VAL A N 1
ATOM 989 C CA . VAL A 1 127 ? -8.544 -10.147 -0.825 1.00 90.00 127 VAL A CA 1
ATOM 990 C C . VAL A 1 127 ? -7.375 -9.368 -0.242 1.00 90.00 127 VAL A C 1
ATOM 992 O O . VAL A 1 127 ? -6.844 -8.456 -0.873 1.00 90.00 127 VAL A O 1
ATOM 995 N N . ILE A 1 128 ? -6.921 -9.778 0.937 1.00 89.19 128 ILE A N 1
ATOM 996 C CA . ILE A 1 128 ? -5.656 -9.311 1.510 1.00 89.19 128 ILE A CA 1
ATOM 997 C C . ILE A 1 128 ? -4.545 -10.242 1.051 1.00 89.19 128 ILE A C 1
ATOM 999 O O . ILE A 1 128 ? -4.686 -11.468 1.087 1.00 89.19 128 ILE A O 1
ATOM 1003 N N . LEU A 1 129 ? -3.438 -9.648 0.635 1.00 84.81 129 LEU A N 1
ATOM 1004 C CA . LEU A 1 129 ? -2.228 -10.338 0.231 1.00 84.81 129 LEU A CA 1
ATOM 1005 C C . LEU A 1 129 ? -1.271 -10.354 1.421 1.00 84.81 129 LEU A C 1
ATOM 1007 O O . LEU A 1 129 ? -0.747 -9.314 1.815 1.00 84.81 129 LEU A O 1
ATOM 1011 N N . ARG A 1 130 ? -1.056 -11.533 2.013 1.00 77.12 130 ARG A N 1
ATOM 1012 C CA . ARG A 1 130 ? -0.181 -11.685 3.190 1.00 77.12 130 ARG A CA 1
ATOM 1013 C C . ARG A 1 130 ? 1.276 -11.946 2.817 1.00 77.12 130 ARG A C 1
ATOM 1015 O O . ARG A 1 130 ? 2.168 -11.790 3.644 1.00 77.12 130 ARG A O 1
ATOM 1022 N N . SER A 1 131 ? 1.502 -12.400 1.588 1.00 68.44 131 SER A N 1
ATOM 1023 C CA . SER A 1 131 ? 2.821 -12.677 1.039 1.00 68.44 131 SER A CA 1
ATOM 1024 C C . SER A 1 131 ? 3.048 -11.821 -0.192 1.00 68.44 131 SER A C 1
ATOM 1026 O O . SER A 1 131 ? 2.147 -11.624 -1.006 1.00 68.44 131 SER A O 1
ATOM 1028 N N . GLN A 1 132 ? 4.297 -11.395 -0.355 1.00 61.31 132 GLN A N 1
ATOM 1029 C CA . GLN A 1 132 ? 4.813 -10.806 -1.587 1.00 61.31 132 GLN A CA 1
ATOM 1030 C C . GLN A 1 132 ? 4.645 -11.729 -2.798 1.00 61.31 132 GLN A C 1
ATOM 1032 O O . GLN A 1 132 ? 4.691 -11.258 -3.924 1.00 61.31 132 GLN A O 1
ATOM 1037 N N . PHE A 1 133 ? 4.453 -13.038 -2.593 1.00 59.69 133 PHE A N 1
ATOM 1038 C CA . PHE A 1 133 ? 4.127 -13.973 -3.657 1.00 59.69 133 PHE A CA 1
ATOM 1039 C C . PHE A 1 133 ? 2.611 -14.167 -3.706 1.00 59.69 133 PHE A C 1
ATOM 1041 O O . PHE A 1 133 ? 2.077 -14.956 -2.929 1.00 59.69 133 PHE A O 1
ATOM 1048 N N . TYR A 1 134 ? 1.932 -13.453 -4.619 1.00 55.97 134 TYR A N 1
ATOM 1049 C CA . TYR A 1 134 ? 0.472 -13.390 -4.854 1.00 55.97 134 TYR A CA 1
ATOM 1050 C C . TYR A 1 134 ? -0.309 -14.728 -4.816 1.00 55.97 134 TYR A C 1
ATOM 1052 O O . TYR A 1 134 ? -1.537 -14.711 -4.876 1.00 55.97 134 TYR A O 1
ATOM 1060 N N . GLN A 1 135 ? 0.363 -15.880 -4.755 1.00 54.59 135 GLN A N 1
ATOM 1061 C CA . GLN A 1 135 ? -0.228 -17.217 -4.793 1.00 54.59 135 GLN A CA 1
ATOM 1062 C C . GLN A 1 135 ? -0.233 -17.976 -3.457 1.00 54.59 135 GLN A C 1
ATOM 1064 O O . GLN A 1 135 ? -0.945 -18.972 -3.373 1.00 54.59 135 GLN A O 1
ATOM 1069 N N . ILE A 1 136 ? 0.531 -17.566 -2.434 1.00 55.84 136 ILE A N 1
ATOM 1070 C CA . ILE A 1 136 ? 0.791 -18.463 -1.288 1.00 55.84 136 ILE A CA 1
ATOM 1071 C C . ILE A 1 136 ? -0.119 -18.187 -0.083 1.00 55.84 136 ILE A C 1
ATOM 1073 O O . ILE A 1 136 ? -0.552 -19.141 0.552 1.00 55.84 136 ILE A O 1
ATOM 1077 N N . ASP A 1 137 ? -0.496 -16.933 0.193 1.00 75.62 137 ASP A N 1
ATOM 1078 C CA . ASP A 1 137 ? -1.244 -16.607 1.414 1.00 75.62 137 ASP A CA 1
ATOM 1079 C C . ASP A 1 137 ? -2.259 -15.470 1.203 1.00 75.62 137 ASP A C 1
ATOM 1081 O O . ASP A 1 137 ? -1.893 -14.294 1.104 1.00 75.62 137 ASP A O 1
ATOM 1085 N N . LEU A 1 138 ? -3.548 -15.825 1.167 1.00 79.88 138 LEU A N 1
ATOM 1086 C CA . LEU A 1 138 ? -4.670 -14.884 1.095 1.00 79.88 138 LEU A CA 1
ATOM 1087 C C . LEU A 1 138 ? -5.401 -14.813 2.443 1.00 79.88 138 LEU A C 1
ATOM 1089 O O . LEU A 1 138 ? -5.599 -15.843 3.086 1.00 79.88 138 LEU A O 1
ATOM 1093 N N . SER A 1 139 ? -5.871 -13.623 2.824 1.00 84.25 139 SER A N 1
ATOM 1094 C CA . SER A 1 139 ? -6.924 -13.461 3.843 1.00 84.25 139 SER A CA 1
ATOM 1095 C C . SER A 1 139 ? -8.188 -12.872 3.214 1.00 84.25 139 SER A C 1
ATOM 1097 O O . SER A 1 139 ? -8.099 -12.184 2.188 1.00 84.25 139 SER A O 1
ATOM 1099 N N . PRO A 1 140 ? -9.366 -13.070 3.836 1.00 86.44 140 PRO A N 1
ATOM 1100 C CA . PRO A 1 140 ? -10.544 -12.272 3.513 1.00 86.44 140 PRO A CA 1
ATOM 1101 C C . PRO A 1 140 ? -10.214 -10.778 3.570 1.00 86.44 140 PRO A C 1
ATOM 1103 O O . PRO A 1 140 ? -9.428 -10.363 4.409 1.00 86.44 140 PRO A O 1
ATOM 1106 N N . SER A 1 141 ? -10.834 -9.944 2.742 1.00 90.81 141 SER A N 1
ATOM 1107 C CA . SER A 1 141 ? -10.736 -8.485 2.904 1.00 90.81 141 SER A CA 1
ATOM 1108 C C . SER A 1 141 ? -11.825 -7.911 3.814 1.00 90.81 141 SER A C 1
ATOM 1110 O O . SER A 1 141 ? -12.011 -6.702 3.866 1.00 90.81 141 SER A O 1
ATOM 1112 N N . ARG A 1 142 ? -12.576 -8.769 4.514 1.00 90.06 142 ARG A N 1
ATOM 1113 C CA . ARG A 1 142 ? -13.735 -8.395 5.329 1.00 90.06 142 ARG A CA 1
ATOM 1114 C C . ARG A 1 142 ? -13.796 -9.181 6.631 1.00 90.06 142 ARG A C 1
ATOM 1116 O O . ARG A 1 142 ? -13.392 -10.341 6.681 1.00 90.06 142 ARG A O 1
ATOM 1123 N N . TYR A 1 143 ? -14.424 -8.567 7.621 1.00 89.31 143 TYR A N 1
ATOM 1124 C CA . TYR A 1 143 ? -14.864 -9.195 8.849 1.00 89.31 143 TYR A CA 1
ATOM 1125 C C . TYR A 1 143 ? -15.994 -10.189 8.588 1.00 89.31 143 TYR A C 1
ATOM 1127 O O . TYR A 1 143 ? -17.031 -9.834 8.020 1.00 89.31 143 TYR A O 1
ATOM 1135 N N . MET A 1 144 ? -15.809 -11.422 9.044 1.00 82.88 144 MET A N 1
ATOM 1136 C CA . MET A 1 144 ? -16.863 -12.431 9.146 1.00 82.88 144 MET A CA 1
ATOM 1137 C C . MET A 1 144 ? -17.101 -12.788 10.613 1.00 82.88 144 MET A C 1
ATOM 1139 O O . MET A 1 144 ? -18.246 -12.801 11.064 1.00 82.88 144 MET A O 1
ATOM 1143 N N . ASN A 1 145 ? -16.023 -13.066 11.349 1.00 81.88 145 ASN A N 1
ATOM 1144 C CA . ASN A 1 145 ? -16.017 -13.383 12.775 1.00 81.88 145 ASN A CA 1
ATOM 1145 C C . ASN A 1 145 ? -14.611 -13.126 13.377 1.00 81.88 145 ASN A C 1
ATOM 1147 O O . ASN A 1 145 ? -13.686 -12.756 12.660 1.00 81.88 145 ASN A O 1
ATOM 1151 N N . GLU A 1 146 ? -14.430 -13.352 14.682 1.00 77.25 146 GLU A N 1
ATOM 1152 C CA . GLU A 1 146 ? -13.166 -13.115 15.417 1.00 77.25 146 GLU A CA 1
ATOM 1153 C C . GLU A 1 146 ? -11.975 -13.998 14.989 1.00 77.25 146 GLU A C 1
ATOM 1155 O O . GLU A 1 146 ? -10.835 -13.716 15.355 1.00 77.25 146 GLU A O 1
ATOM 1160 N N . LYS A 1 147 ? -12.211 -15.060 14.211 1.00 76.69 147 LYS A N 1
ATOM 1161 C CA . LYS A 1 147 ? -11.175 -15.924 13.617 1.00 76.69 147 LYS A CA 1
ATOM 1162 C C . LYS A 1 147 ? -10.927 -15.595 12.141 1.00 76.69 147 LYS A C 1
ATOM 1164 O O . LYS A 1 147 ? -9.789 -15.667 11.679 1.00 76.69 147 LYS A O 1
ATOM 1169 N N . ASP A 1 148 ? -11.971 -15.161 11.438 1.00 78.88 148 ASP A N 1
ATOM 1170 C CA . ASP A 1 148 ? -11.979 -14.822 10.014 1.00 78.88 148 ASP A CA 1
ATOM 1171 C C . ASP A 1 148 ? -12.338 -13.345 9.818 1.00 78.88 148 ASP A C 1
ATOM 1173 O O . ASP A 1 148 ? -13.483 -12.987 9.526 1.00 78.88 148 ASP A O 1
ATOM 1177 N N . PHE A 1 149 ? -11.357 -12.466 10.014 1.00 82.06 149 PHE A N 1
ATOM 1178 C CA . PHE A 1 149 ? -11.587 -11.019 10.068 1.00 82.06 149 PHE A CA 1
ATOM 1179 C C . PHE A 1 149 ? -10.844 -10.190 9.017 1.00 82.06 149 PHE A C 1
ATOM 1181 O O . PHE A 1 149 ? -10.972 -8.968 8.976 1.00 82.06 149 PHE A O 1
ATOM 1188 N N . GLY A 1 150 ? -10.046 -10.837 8.175 1.00 84.50 150 GLY A N 1
ATOM 1189 C CA . GLY A 1 150 ? -9.184 -10.154 7.224 1.00 84.50 150 GLY A CA 1
ATOM 1190 C C . GLY A 1 150 ? -8.015 -9.461 7.900 1.00 84.50 150 GLY A C 1
ATOM 1191 O O . GLY A 1 150 ? -7.006 -10.127 8.130 1.00 84.50 150 GLY A O 1
ATOM 1192 N N . VAL A 1 151 ? -8.167 -8.174 8.228 1.00 91.44 151 VAL A N 1
ATOM 1193 C CA . VAL A 1 151 ? -7.161 -7.347 8.914 1.00 91.44 151 VAL A CA 1
ATOM 1194 C C . VAL A 1 151 ? -7.786 -6.620 10.101 1.00 91.44 151 VAL A C 1
ATOM 1196 O O . VAL A 1 151 ? -8.908 -6.117 10.009 1.00 91.44 151 VAL A O 1
ATOM 1199 N N . ARG A 1 152 ? -7.045 -6.526 11.204 1.00 92.94 152 ARG A N 1
ATOM 1200 C CA . ARG A 1 152 ? -7.415 -5.717 12.366 1.00 92.94 152 ARG A CA 1
ATOM 1201 C C . ARG A 1 152 ? -6.196 -5.061 13.009 1.00 92.94 152 ARG A C 1
ATOM 1203 O O . ARG A 1 152 ? -5.081 -5.560 12.879 1.00 92.94 152 ARG A O 1
ATOM 1210 N N . TRP A 1 153 ? -6.416 -3.957 13.704 1.00 93.56 153 TRP A N 1
ATOM 1211 C CA . TRP A 1 153 ? -5.381 -3.191 14.392 1.00 93.56 153 TRP A CA 1
ATOM 1212 C C . TRP A 1 153 ? -5.777 -2.920 15.843 1.00 93.56 153 TRP A C 1
ATOM 1214 O O . TRP A 1 153 ? -6.955 -2.700 16.132 1.00 93.56 153 TRP A O 1
ATOM 1224 N N . GLN A 1 154 ? -4.793 -2.926 16.734 1.00 89.94 154 GLN A N 1
ATOM 1225 C CA . GLN A 1 154 ? -4.927 -2.563 18.141 1.00 89.94 154 GLN A CA 1
ATOM 1226 C C . GLN A 1 154 ? -3.740 -1.675 18.521 1.00 89.94 154 GLN A C 1
ATOM 1228 O O . GLN A 1 154 ? -2.655 -1.819 17.962 1.00 89.94 154 GLN A O 1
ATOM 1233 N N . ASP A 1 155 ? -3.943 -0.768 19.473 1.00 86.06 155 ASP A N 1
ATOM 1234 C CA . ASP A 1 155 ? -2.846 0.004 20.048 1.00 86.06 155 ASP A CA 1
ATOM 1235 C C . ASP A 1 155 ? -1.996 -0.863 20.986 1.00 86.06 155 ASP A C 1
ATOM 1237 O O . ASP A 1 155 ? -2.524 -1.561 21.8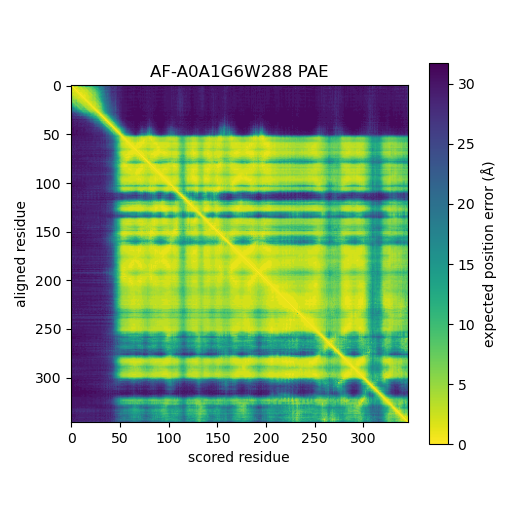55 1.00 86.06 155 ASP A O 1
ATOM 1241 N N . ASP A 1 156 ? -0.677 -0.777 20.835 1.00 76.56 156 ASP A N 1
ATOM 1242 C CA . ASP A 1 156 ? 0.293 -1.361 21.758 1.00 76.56 156 ASP A CA 1
ATOM 1243 C C . ASP A 1 156 ? 1.102 -0.247 22.424 1.00 76.56 156 ASP A C 1
ATOM 1245 O O . ASP A 1 156 ? 2.185 0.135 21.982 1.00 76.56 156 ASP A O 1
ATOM 1249 N N . GLU A 1 157 ? 0.549 0.287 23.515 1.00 71.38 157 GLU A N 1
ATOM 1250 C CA . GLU A 1 157 ? 1.191 1.325 24.328 1.00 71.38 157 GLU A CA 1
ATOM 1251 C C . GLU A 1 157 ? 2.564 0.876 24.865 1.00 71.38 157 GLU A C 1
ATOM 1253 O O . GLU A 1 157 ? 3.438 1.714 25.089 1.00 71.38 157 GLU A O 1
ATOM 1258 N N . LEU A 1 158 ? 2.803 -0.434 25.024 1.00 67.38 158 LEU A N 1
ATOM 1259 C CA . LEU A 1 158 ? 4.091 -0.952 25.492 1.00 67.38 158 LEU A CA 1
ATOM 1260 C C . LEU A 1 158 ? 5.192 -0.821 24.431 1.00 67.38 158 LEU A C 1
ATOM 1262 O O . LEU A 1 158 ? 6.374 -0.864 24.781 1.00 67.38 158 LEU A O 1
ATOM 1266 N N . PHE A 1 159 ? 4.831 -0.663 23.155 1.00 66.44 159 PHE A N 1
ATOM 1267 C CA . PHE A 1 159 ? 5.789 -0.592 22.056 1.00 66.44 159 PHE A CA 1
ATOM 1268 C C . PHE A 1 159 ? 6.543 0.743 22.010 1.00 66.44 159 PHE A C 1
ATOM 1270 O O . PHE A 1 159 ? 7.765 0.757 21.847 1.00 66.44 159 PHE A O 1
ATOM 1277 N N . ASP A 1 160 ? 5.842 1.871 22.151 1.00 66.31 160 ASP A N 1
ATOM 1278 C CA . ASP A 1 160 ? 6.437 3.210 22.025 1.00 66.31 160 ASP A CA 1
ATOM 1279 C C . ASP A 1 160 ? 6.064 4.194 23.146 1.00 66.31 160 ASP A C 1
ATOM 1281 O O . ASP A 1 160 ? 6.506 5.348 23.121 1.00 66.31 160 ASP A O 1
ATOM 1285 N N . GLY A 1 161 ? 5.299 3.748 24.148 1.00 65.75 161 GLY A N 1
ATOM 1286 C CA . GLY A 1 161 ? 4.894 4.556 25.298 1.00 65.75 161 GLY A CA 1
ATOM 1287 C C . GLY A 1 161 ? 3.915 5.679 24.953 1.00 65.75 161 GLY A C 1
ATOM 1288 O O . GLY A 1 161 ? 3.802 6.641 25.718 1.00 65.75 161 GLY A O 1
ATOM 1289 N N . LYS A 1 162 ? 3.250 5.617 23.793 1.00 73.00 162 LYS A N 1
ATOM 1290 C CA . LYS A 1 162 ? 2.296 6.633 23.336 1.00 73.00 162 LYS A CA 1
ATOM 1291 C C . LYS A 1 162 ? 0.908 6.040 23.133 1.00 73.00 162 LYS A C 1
ATOM 1293 O O . LYS A 1 162 ? 0.752 4.925 22.657 1.00 73.00 162 LYS A O 1
ATOM 1298 N N . ARG A 1 163 ? -0.108 6.856 23.426 1.00 73.44 163 ARG A N 1
ATOM 1299 C CA . ARG A 1 163 ? -1.509 6.622 23.041 1.00 73.44 163 ARG A CA 1
ATOM 1300 C C . ARG A 1 163 ? -1.872 7.562 21.908 1.00 73.44 163 ARG A C 1
ATOM 1302 O O . ARG A 1 163 ? -2.452 8.629 22.134 1.00 73.44 163 ARG A O 1
ATOM 1309 N N . ASP A 1 164 ? -1.443 7.188 20.717 1.00 81.94 164 ASP A N 1
ATOM 1310 C CA . ASP A 1 164 ? -1.683 7.933 19.490 1.00 81.94 164 ASP A CA 1
ATOM 1311 C C . ASP A 1 164 ? -2.368 7.030 18.463 1.00 81.94 164 ASP A C 1
ATOM 1313 O O . ASP A 1 164 ? -2.478 5.824 18.632 1.00 81.94 164 ASP A O 1
ATOM 1317 N N . GLY A 1 165 ? -2.867 7.620 17.385 1.00 87.31 165 GLY A N 1
ATOM 1318 C CA . GLY A 1 165 ? -3.420 6.861 16.272 1.00 87.31 165 GLY A CA 1
ATOM 1319 C C . GLY A 1 165 ? -2.393 5.986 15.547 1.00 87.31 165 GLY A C 1
ATOM 1320 O O . GLY A 1 165 ? -1.240 5.856 15.958 1.00 87.31 165 GLY A O 1
ATOM 1321 N N . THR A 1 166 ? -2.796 5.441 14.408 1.00 90.69 166 THR A N 1
ATOM 1322 C CA . THR A 1 166 ? -1.867 4.853 13.443 1.00 90.69 166 THR A CA 1
ATOM 1323 C C . THR A 1 166 ? -2.244 5.251 12.023 1.00 90.69 166 THR A C 1
ATOM 1325 O O . THR A 1 166 ? -3.354 5.712 11.755 1.00 90.69 166 THR A O 1
ATOM 1328 N N . GLU A 1 167 ? -1.306 5.053 11.112 1.00 92.00 167 GLU A N 1
ATOM 1329 C CA . GLU A 1 167 ? -1.534 5.135 9.676 1.00 92.00 167 GLU A CA 1
ATOM 1330 C C . GLU A 1 167 ? -1.365 3.737 9.093 1.00 92.00 167 GLU A C 1
ATOM 1332 O O . GLU A 1 167 ? -0.322 3.102 9.280 1.00 92.00 167 GLU A O 1
ATOM 1337 N N . ILE A 1 168 ? -2.414 3.264 8.429 1.00 92.88 168 ILE A N 1
ATOM 1338 C CA . ILE A 1 168 ? -2.438 2.004 7.707 1.00 92.88 168 ILE A CA 1
ATOM 1339 C C . ILE A 1 168 ? -2.250 2.311 6.227 1.00 92.88 168 ILE A C 1
ATOM 1341 O O . ILE A 1 168 ? -3.150 2.817 5.554 1.00 92.88 168 ILE A O 1
ATOM 1345 N N . SER A 1 169 ? -1.083 1.956 5.721 1.00 92.50 169 SER A N 1
ATOM 1346 C CA . SER A 1 169 ? -0.710 2.126 4.329 1.00 92.50 169 SER A CA 1
ATOM 1347 C C . SER A 1 169 ? -1.289 0.971 3.507 1.00 92.50 169 SER A C 1
ATOM 1349 O O . SER A 1 169 ? -1.029 -0.205 3.782 1.00 92.50 169 SER A O 1
ATOM 1351 N N . ILE A 1 170 ? -2.008 1.273 2.425 1.00 94.06 170 ILE A N 1
ATOM 1352 C CA . ILE A 1 170 ? -2.704 0.307 1.560 1.00 94.06 170 ILE A CA 1
ATOM 1353 C C . ILE A 1 170 ? -2.231 0.452 0.108 1.00 94.06 170 ILE A C 1
ATOM 1355 O O . ILE A 1 170 ? -2.259 1.540 -0.466 1.00 94.06 170 ILE A O 1
ATOM 1359 N N . ARG A 1 171 ? -1.866 -0.664 -0.535 1.00 92.62 171 ARG A N 1
ATOM 1360 C CA . ARG A 1 171 ? -1.656 -0.733 -1.994 1.00 92.62 171 ARG A CA 1
ATOM 1361 C C . ARG A 1 171 ? -2.669 -1.675 -2.619 1.00 92.62 171 ARG A C 1
ATOM 1363 O O . ARG A 1 171 ? -2.721 -2.847 -2.250 1.00 92.62 171 ARG A O 1
ATOM 1370 N N . GLY A 1 172 ? -3.455 -1.164 -3.562 1.00 93.38 172 GLY A N 1
ATOM 1371 C CA . GLY A 1 172 ? -4.408 -1.952 -4.339 1.00 93.38 172 GLY A CA 1
ATOM 1372 C C . GLY A 1 172 ? -3.789 -2.405 -5.654 1.00 93.38 172 GLY A C 1
ATOM 1373 O O . GLY A 1 172 ? -3.307 -1.576 -6.424 1.00 93.38 172 GLY A O 1
ATOM 1374 N N . VAL A 1 173 ? -3.816 -3.705 -5.929 1.00 91.38 173 VAL A N 1
ATOM 1375 C CA . VAL A 1 173 ? -3.219 -4.302 -7.131 1.00 91.38 173 VAL A CA 1
ATOM 1376 C C . VAL A 1 173 ? -4.257 -5.138 -7.862 1.00 91.38 173 VAL A C 1
ATOM 1378 O O . VAL A 1 173 ? -4.932 -5.965 -7.248 1.00 91.38 173 VAL A O 1
ATOM 1381 N N . ASP A 1 174 ? -4.357 -4.972 -9.177 1.00 91.38 174 ASP A N 1
ATOM 1382 C CA . ASP A 1 174 ? -5.068 -5.918 -10.028 1.00 91.38 174 ASP A CA 1
ATOM 1383 C C . ASP A 1 174 ? -4.295 -7.235 -10.030 1.00 91.38 174 ASP A C 1
ATOM 1385 O O . ASP A 1 174 ? -3.193 -7.336 -10.575 1.00 91.38 174 ASP A O 1
ATOM 1389 N N . ARG A 1 175 ? -4.871 -8.259 -9.407 1.00 87.06 175 ARG A N 1
ATOM 1390 C CA . ARG A 1 175 ? -4.234 -9.564 -9.285 1.00 87.06 175 ARG A CA 1
ATOM 1391 C C . ARG A 1 175 ? -3.993 -10.168 -10.658 1.00 87.06 175 ARG A C 1
ATOM 1393 O O . ARG A 1 175 ? -3.002 -10.865 -10.816 1.00 87.06 175 ARG A O 1
ATOM 1400 N N . ASP A 1 176 ? -4.876 -9.981 -11.631 1.00 85.06 176 ASP A N 1
ATOM 1401 C CA . ASP A 1 176 ? -4.813 -10.649 -12.935 1.00 85.06 176 ASP A CA 1
ATOM 1402 C C . ASP A 1 176 ? -3.752 -10.064 -13.845 1.00 85.06 176 ASP A C 1
ATOM 1404 O O . ASP A 1 176 ? -3.032 -10.834 -14.472 1.00 85.06 176 ASP A O 1
ATOM 1408 N N . SER A 1 177 ? -3.603 -8.743 -13.859 1.00 86.25 177 SER A N 1
ATOM 1409 C CA . SER A 1 177 ? -2.606 -8.075 -14.702 1.00 86.25 177 SER A CA 1
ATOM 1410 C C . SER A 1 177 ? -1.318 -7.692 -13.977 1.00 86.25 177 SER A C 1
ATOM 1412 O O . SER A 1 177 ? -0.312 -7.384 -14.625 1.00 86.25 177 SER A O 1
ATOM 1414 N N . GLY A 1 178 ? -1.335 -7.703 -12.643 1.00 84.31 178 GLY A N 1
ATOM 1415 C CA . GLY A 1 178 ? -0.249 -7.201 -11.811 1.00 84.31 178 GLY A CA 1
ATOM 1416 C C . GLY A 1 178 ? -0.122 -5.683 -11.859 1.00 84.31 178 GLY A C 1
ATOM 1417 O O . GLY A 1 178 ? 0.945 -5.170 -11.559 1.00 84.31 178 GLY A O 1
ATOM 1418 N N . GLU A 1 179 ? -1.152 -4.957 -12.291 1.00 89.19 179 GLU A N 1
ATOM 1419 C CA . GLU A 1 179 ? -1.148 -3.497 -12.330 1.00 89.19 179 GLU A CA 1
ATOM 1420 C C . GLU A 1 179 ? -1.388 -2.914 -10.932 1.00 89.19 179 GLU A C 1
ATOM 1422 O O . GLU A 1 179 ? -2.363 -3.269 -10.268 1.00 89.19 179 GLU A O 1
ATOM 1427 N N . LEU A 1 180 ? -0.544 -1.972 -10.500 1.00 91.75 180 LEU A N 1
ATOM 1428 C CA . LEU A 1 180 ? -0.839 -1.147 -9.330 1.00 91.75 180 LEU A CA 1
ATOM 1429 C C . LEU A 1 180 ? -1.999 -0.200 -9.664 1.00 91.75 180 LEU A C 1
ATOM 1431 O O . LEU A 1 180 ? -1.906 0.597 -10.595 1.00 91.75 180 LEU A O 1
ATOM 1435 N N . LEU A 1 181 ? -3.093 -0.299 -8.912 1.00 94.44 181 LEU A N 1
ATOM 1436 C CA . LEU A 1 181 ? -4.312 0.478 -9.135 1.00 94.44 181 LEU A CA 1
ATOM 1437 C C . LEU A 1 181 ? -4.312 1.788 -8.349 1.00 94.44 181 LEU A C 1
ATOM 1439 O O . LEU A 1 181 ? -4.798 2.794 -8.859 1.00 94.44 181 LEU A O 1
ATOM 1443 N N . PHE A 1 182 ? -3.803 1.765 -7.116 1.00 95.38 182 PHE A N 1
ATOM 1444 C CA . PHE A 1 182 ? -3.692 2.937 -6.250 1.00 95.38 182 PHE A CA 1
ATOM 1445 C C . PHE A 1 182 ? -2.766 2.673 -5.054 1.00 95.38 182 PHE A C 1
ATOM 1447 O O . PHE A 1 182 ? -2.501 1.522 -4.684 1.00 95.38 182 PHE A O 1
ATOM 1454 N N . ILE A 1 183 ? -2.364 3.763 -4.403 1.00 95.50 183 ILE A N 1
ATOM 1455 C CA . ILE A 1 183 ? -1.792 3.793 -3.056 1.00 95.50 183 ILE A CA 1
ATOM 1456 C C . ILE A 1 183 ? -2.671 4.694 -2.178 1.00 95.50 183 ILE A C 1
ATOM 1458 O O . ILE A 1 183 ? -3.120 5.747 -2.630 1.00 95.50 183 ILE A O 1
ATOM 1462 N N . ALA A 1 184 ? -2.978 4.266 -0.958 1.00 96.69 184 ALA A N 1
ATOM 1463 C CA . ALA A 1 184 ? -3.857 5.004 -0.058 1.00 96.69 184 ALA A CA 1
ATOM 1464 C C . ALA A 1 184 ? -3.437 4.840 1.404 1.00 96.69 184 ALA A C 1
ATOM 1466 O O . ALA A 1 184 ? -2.985 3.766 1.791 1.00 96.69 184 ALA A O 1
ATOM 1467 N N . ASP A 1 185 ? -3.650 5.880 2.203 1.00 96.00 185 ASP A N 1
ATOM 1468 C CA . ASP A 1 185 ? -3.423 5.872 3.645 1.00 96.00 185 ASP A CA 1
ATOM 1469 C C . ASP A 1 185 ? -4.759 5.958 4.371 1.00 96.00 185 ASP A C 1
ATOM 1471 O O . ASP A 1 185 ? -5.576 6.850 4.114 1.00 96.00 185 ASP A O 1
ATOM 1475 N N . LEU A 1 186 ? -4.980 5.010 5.278 1.00 96.81 186 LEU A N 1
ATOM 1476 C CA . LEU A 1 186 ? -6.083 5.005 6.226 1.00 96.81 186 LEU A CA 1
ATOM 1477 C C . LEU A 1 186 ? -5.567 5.476 7.586 1.00 96.81 186 LEU A C 1
ATOM 1479 O O . LEU A 1 186 ? -4.716 4.832 8.195 1.00 96.81 186 LEU A O 1
ATOM 1483 N N . THR A 1 187 ? -6.125 6.562 8.103 1.00 95.81 187 THR A N 1
ATOM 1484 C CA . THR A 1 187 ? -5.788 7.076 9.431 1.00 95.81 187 THR A CA 1
ATOM 1485 C C . THR A 1 187 ? -6.750 6.522 10.478 1.00 95.81 187 THR A C 1
ATOM 1487 O O . THR A 1 187 ? -7.970 6.652 10.349 1.00 95.81 187 THR A O 1
ATOM 1490 N N . ILE A 1 188 ? -6.197 5.954 11.546 1.00 95.44 188 ILE A N 1
ATOM 1491 C CA . ILE A 1 188 ? -6.898 5.654 12.797 1.00 95.44 188 ILE A CA 1
ATOM 1492 C C . ILE A 1 188 ? -6.453 6.702 13.813 1.00 95.44 188 ILE A C 1
ATOM 1494 O O . ILE A 1 188 ? -5.258 6.935 13.954 1.00 95.44 188 ILE A O 1
ATOM 1498 N N . THR A 1 189 ? -7.377 7.337 14.531 1.00 93.69 189 THR A N 1
ATOM 1499 C CA . THR A 1 189 ? -7.062 8.375 15.527 1.00 93.69 189 THR A CA 1
ATOM 1500 C C . THR A 1 189 ? -7.491 7.964 16.929 1.00 93.69 189 THR A C 1
ATOM 1502 O O . THR A 1 189 ? -8.453 7.216 17.098 1.00 93.69 189 THR A O 1
ATOM 1505 N N . TYR A 1 190 ? -6.782 8.479 17.938 1.00 91.81 190 TYR A N 1
ATOM 1506 C CA . TYR A 1 190 ? -7.154 8.350 19.346 1.00 91.81 190 TYR A CA 1
ATOM 1507 C C . TYR A 1 190 ? -7.815 9.631 19.854 1.00 91.81 190 TYR A C 1
ATOM 1509 O O . TYR A 1 190 ? -7.210 10.709 19.849 1.00 91.81 190 TYR A O 1
ATOM 1517 N N . ASN A 1 191 ? -9.042 9.527 20.358 1.00 89.88 191 ASN A N 1
ATOM 1518 C CA . ASN A 1 191 ? -9.722 10.636 21.010 1.00 89.88 191 ASN A CA 1
ATOM 1519 C C . ASN A 1 191 ? -9.484 10.602 22.526 1.00 89.88 191 ASN A C 1
ATOM 1521 O O . ASN A 1 191 ? -10.154 9.885 23.268 1.00 89.88 191 ASN A O 1
ATOM 1525 N N . LYS A 1 192 ? -8.586 11.473 23.003 1.00 87.38 192 LYS A N 1
ATOM 1526 C CA . LYS A 1 192 ? -8.237 11.601 24.431 1.00 87.38 192 LYS A CA 1
ATOM 1527 C C . LYS A 1 192 ? -9.419 11.960 25.338 1.00 87.38 192 LYS A C 1
ATOM 1529 O O . LYS A 1 192 ? -9.363 11.670 26.526 1.00 87.38 192 LYS A O 1
ATOM 1534 N N . LYS A 1 193 ? -10.472 12.603 24.815 1.00 87.25 193 LYS A N 1
ATOM 1535 C CA . LYS A 1 193 ? -11.652 12.984 25.614 1.00 87.25 193 LYS A CA 1
ATOM 1536 C C . LYS A 1 193 ? -12.583 11.802 25.864 1.00 87.25 193 LYS A C 1
ATOM 1538 O O . LYS A 1 193 ? -13.206 11.746 26.917 1.00 87.25 193 LYS A O 1
ATOM 1543 N N . THR A 1 194 ? -12.710 10.899 24.894 1.00 87.06 194 THR A N 1
ATOM 1544 C CA . THR A 1 194 ? -13.617 9.743 24.971 1.00 87.06 194 THR A CA 1
ATOM 1545 C C . THR A 1 194 ? -12.899 8.435 25.304 1.00 87.06 194 THR A C 1
ATOM 1547 O O . THR A 1 194 ? -13.573 7.467 25.649 1.00 87.06 194 THR A O 1
ATOM 1550 N N . GLY A 1 195 ? -11.563 8.407 25.226 1.00 87.62 195 GLY A N 1
ATOM 1551 C CA . GLY A 1 195 ? -10.749 7.208 25.443 1.00 87.62 195 GLY A CA 1
ATOM 1552 C C . GLY A 1 195 ? -10.891 6.179 24.321 1.00 87.62 195 GLY A C 1
ATOM 1553 O O . GLY A 1 195 ? -10.828 4.980 24.575 1.00 87.62 195 GLY A O 1
ATOM 1554 N N . GLU A 1 196 ? -11.155 6.634 23.094 1.00 89.75 196 GLU A N 1
ATOM 1555 C CA . GLU A 1 196 ? -11.585 5.764 21.996 1.00 89.75 196 GLU A CA 1
ATOM 1556 C C . GLU A 1 196 ? -10.734 5.933 20.733 1.00 89.75 196 GLU A C 1
ATOM 1558 O O . GLU A 1 196 ? -10.455 7.057 20.307 1.00 89.75 196 GLU A O 1
ATOM 1563 N N . TYR A 1 197 ? -10.378 4.805 20.121 1.00 93.31 197 TYR A N 1
ATOM 1564 C CA . TYR A 1 197 ? -9.805 4.702 18.785 1.00 93.31 197 TYR A CA 1
ATOM 1565 C C . TYR A 1 197 ? -10.893 4.602 17.722 1.00 93.31 197 TYR A C 1
ATOM 1567 O O . TYR A 1 197 ? -11.880 3.890 17.908 1.00 93.31 197 TYR A O 1
ATOM 1575 N N . ARG A 1 198 ? -10.698 5.269 16.584 1.00 93.62 198 ARG A N 1
ATOM 1576 C CA . ARG A 1 198 ? -11.624 5.213 15.445 1.00 93.62 198 ARG A CA 1
ATOM 1577 C C . ARG A 1 198 ? -10.920 5.386 14.113 1.00 93.62 198 ARG A C 1
ATOM 1579 O O . ARG A 1 198 ? -9.907 6.079 14.031 1.00 93.62 198 ARG A O 1
ATOM 1586 N N . ILE A 1 199 ? -11.504 4.809 13.070 1.00 95.38 199 ILE A N 1
ATOM 1587 C CA . ILE A 1 199 ? -11.163 5.161 11.692 1.00 95.38 199 ILE A CA 1
ATOM 1588 C C . ILE A 1 199 ? -11.578 6.618 11.450 1.00 95.38 199 ILE A C 1
ATOM 1590 O O . ILE A 1 199 ? -12.690 7.008 11.797 1.00 95.38 199 ILE A O 1
ATOM 1594 N N . ASP A 1 200 ? -10.676 7.414 10.881 1.00 95.38 200 ASP A N 1
ATOM 1595 C CA . ASP A 1 200 ? -10.873 8.849 10.662 1.00 95.38 200 ASP A CA 1
ATOM 1596 C C . ASP A 1 200 ? -10.978 9.198 9.176 1.00 95.38 200 ASP A C 1
ATOM 1598 O O . ASP A 1 200 ? -11.962 9.787 8.730 1.00 95.38 200 ASP A O 1
ATOM 1602 N N . SER A 1 201 ? -9.981 8.817 8.377 1.00 96.81 201 SER A N 1
ATOM 1603 C CA . SER A 1 201 ? -9.973 9.160 6.957 1.00 96.81 201 SER A CA 1
ATOM 1604 C C . SER A 1 201 ? -9.217 8.150 6.111 1.00 96.81 201 SER A C 1
ATOM 1606 O O . SER A 1 201 ? -8.368 7.423 6.613 1.00 96.81 201 SER A O 1
ATOM 1608 N N . LEU A 1 202 ? -9.547 8.113 4.821 1.00 97.94 202 LEU A N 1
ATOM 1609 C CA . LEU A 1 202 ? -8.863 7.325 3.802 1.00 97.94 202 LEU A CA 1
ATOM 1610 C C . LEU A 1 202 ? -8.562 8.242 2.617 1.00 97.94 202 LEU A C 1
ATOM 1612 O O . LEU A 1 202 ? -9.477 8.872 2.080 1.00 97.94 202 LEU A O 1
ATOM 1616 N N . LYS A 1 203 ? -7.289 8.371 2.243 1.00 96.94 203 LYS A N 1
ATOM 1617 C CA . LYS A 1 203 ? -6.826 9.359 1.253 1.00 96.94 203 LYS A CA 1
ATOM 1618 C C . LYS A 1 203 ? -5.752 8.780 0.340 1.00 96.94 203 LYS A C 1
ATOM 1620 O O . LYS A 1 203 ? -5.172 7.748 0.652 1.00 96.94 203 LYS A O 1
ATOM 1625 N N . ASN A 1 204 ? -5.485 9.466 -0.773 1.00 95.75 204 ASN A N 1
ATOM 1626 C CA . ASN A 1 204 ? -4.329 9.167 -1.618 1.00 95.75 204 ASN A CA 1
ATOM 1627 C C . ASN A 1 204 ? -3.035 9.240 -0.788 1.00 95.75 204 ASN A C 1
ATOM 1629 O O . ASN A 1 204 ? -2.871 10.174 -0.001 1.00 95.75 204 ASN A O 1
ATOM 1633 N N . ALA A 1 205 ? -2.139 8.277 -0.995 1.00 95.12 205 ALA A N 1
ATOM 1634 C CA . ALA A 1 205 ? -0.833 8.199 -0.346 1.00 95.12 205 ALA A CA 1
ATOM 1635 C C . ALA A 1 205 ? 0.331 8.743 -1.202 1.00 95.12 205 ALA A C 1
ATOM 1637 O O . ALA A 1 205 ? 1.493 8.601 -0.824 1.00 95.12 205 ALA A O 1
ATOM 1638 N N . GLU A 1 206 ? 0.057 9.337 -2.369 1.00 95.50 206 GLU A N 1
ATOM 1639 C CA . GLU A 1 206 ? 1.104 9.917 -3.215 1.00 95.50 206 GLU A CA 1
ATOM 1640 C C . GLU A 1 206 ? 1.797 11.087 -2.504 1.00 95.50 206 GLU A C 1
ATOM 1642 O O . GLU A 1 206 ? 1.231 12.167 -2.320 1.00 95.50 206 GLU A O 1
ATOM 1647 N N . ALA A 1 207 ? 3.063 10.878 -2.155 1.00 92.12 207 ALA A N 1
ATOM 1648 C CA . ALA A 1 207 ? 3.878 11.781 -1.354 1.00 92.12 207 ALA A CA 1
ATOM 1649 C C . ALA A 1 207 ? 3.992 13.178 -1.974 1.00 92.12 207 ALA A C 1
ATOM 1651 O O . ALA A 1 207 ? 4.026 14.181 -1.264 1.00 92.12 207 ALA A O 1
ATOM 1652 N N . PHE A 1 208 ? 4.032 13.269 -3.308 1.00 92.31 208 PHE A N 1
ATOM 1653 C CA . PHE A 1 208 ? 4.071 14.564 -3.985 1.00 92.31 208 PHE A CA 1
ATOM 1654 C C . PHE A 1 208 ? 2.742 15.320 -3.873 1.00 92.31 208 PHE A C 1
ATOM 1656 O O . PHE A 1 208 ? 2.747 16.529 -3.651 1.00 92.31 208 PHE A O 1
ATOM 1663 N N . GLU A 1 209 ? 1.603 14.626 -3.960 1.00 91.88 209 GLU A N 1
ATOM 1664 C CA . GLU A 1 209 ? 0.287 15.245 -3.748 1.00 91.88 209 GLU A CA 1
ATOM 1665 C C . GLU A 1 209 ? 0.087 15.665 -2.287 1.00 91.88 209 GLU A C 1
ATOM 1667 O O . GLU A 1 209 ? -0.486 16.723 -2.022 1.00 91.88 209 GLU A O 1
ATOM 1672 N N . LYS A 1 210 ? 0.626 14.881 -1.346 1.00 91.88 210 LYS A N 1
ATOM 1673 C CA . LYS A 1 210 ? 0.667 15.198 0.091 1.00 91.88 210 LYS A CA 1
ATOM 1674 C C . LYS A 1 210 ? 1.680 16.297 0.448 1.00 91.88 210 LYS A C 1
ATOM 1676 O O . LYS A 1 210 ? 1.696 16.740 1.591 1.00 91.88 210 LYS A O 1
ATOM 1681 N N . GLN A 1 211 ? 2.493 16.763 -0.509 1.00 90.38 211 GLN A N 1
ATOM 1682 C CA . GLN A 1 211 ? 3.580 17.736 -0.307 1.00 90.38 211 GLN A CA 1
ATOM 1683 C C . GLN A 1 211 ? 4.655 17.267 0.692 1.00 90.38 211 GLN A C 1
ATOM 1685 O O . GLN A 1 211 ? 5.345 18.078 1.306 1.00 90.38 211 GLN A O 1
ATOM 1690 N N . GLU A 1 212 ? 4.818 15.954 0.844 1.00 88.81 212 GLU A N 1
ATOM 1691 C CA . GLU A 1 212 ? 5.833 15.337 1.708 1.00 88.81 212 GLU A CA 1
ATOM 1692 C C . GLU A 1 212 ? 7.209 15.291 1.029 1.00 88.81 212 GLU A C 1
ATOM 1694 O O . GLU A 1 212 ? 8.239 15.200 1.695 1.00 88.81 212 GLU A O 1
ATOM 1699 N N . ILE A 1 213 ? 7.224 15.380 -0.304 1.00 88.19 213 ILE A N 1
ATOM 1700 C CA . ILE A 1 213 ? 8.423 15.382 -1.139 1.00 88.19 213 ILE A CA 1
ATOM 1701 C C . ILE A 1 213 ? 8.304 16.454 -2.226 1.00 88.19 213 ILE A C 1
ATOM 1703 O O . ILE A 1 213 ? 7.235 16.658 -2.809 1.00 88.19 213 ILE A O 1
ATOM 1707 N N . SER A 1 214 ? 9.406 17.141 -2.528 1.00 90.06 214 SER A N 1
ATOM 1708 C CA . SER A 1 214 ? 9.445 18.072 -3.661 1.00 90.06 214 SER A CA 1
ATOM 1709 C C . SER A 1 214 ? 9.393 17.331 -5.005 1.00 90.06 214 SER A C 1
ATOM 1711 O O . SER A 1 214 ? 9.693 16.138 -5.099 1.00 90.06 214 SER A O 1
ATOM 1713 N N . ARG A 1 215 ? 9.058 18.045 -6.089 1.00 92.06 215 ARG A N 1
ATOM 1714 C CA . ARG A 1 215 ? 9.101 17.480 -7.451 1.00 92.06 215 ARG A CA 1
ATOM 1715 C C . ARG A 1 215 ? 10.495 16.949 -7.796 1.00 92.06 215 ARG A C 1
ATOM 1717 O O . ARG A 1 215 ? 10.621 15.855 -8.327 1.00 92.06 215 ARG A O 1
ATOM 1724 N N . GLU A 1 216 ? 11.526 17.716 -7.459 1.00 91.00 216 GLU A N 1
ATOM 1725 C CA . GLU A 1 216 ? 12.925 17.386 -7.742 1.00 91.00 216 GLU A CA 1
ATOM 1726 C C . GLU A 1 216 ? 13.369 16.115 -7.009 1.00 91.00 216 GLU A C 1
ATOM 1728 O O . GLU A 1 216 ? 14.015 15.244 -7.593 1.00 91.00 216 GLU A O 1
ATOM 1733 N N . GLU A 1 217 ? 12.990 15.968 -5.739 1.00 89.00 217 GLU A N 1
ATOM 1734 C CA . GLU A 1 217 ? 13.292 14.770 -4.954 1.00 89.00 217 GLU A CA 1
ATOM 1735 C C . GLU A 1 217 ? 12.497 13.551 -5.431 1.00 89.00 217 GLU A C 1
ATOM 1737 O O . GLU A 1 217 ? 13.061 12.456 -5.504 1.00 89.00 217 GLU A O 1
ATOM 1742 N N . ARG A 1 218 ? 11.225 13.734 -5.814 1.00 92.50 218 ARG A N 1
ATOM 1743 C CA . ARG A 1 218 ? 10.406 12.682 -6.430 1.00 92.50 218 ARG A CA 1
ATOM 1744 C C . ARG A 1 218 ? 11.044 12.181 -7.720 1.00 92.50 218 ARG A C 1
ATOM 1746 O O . A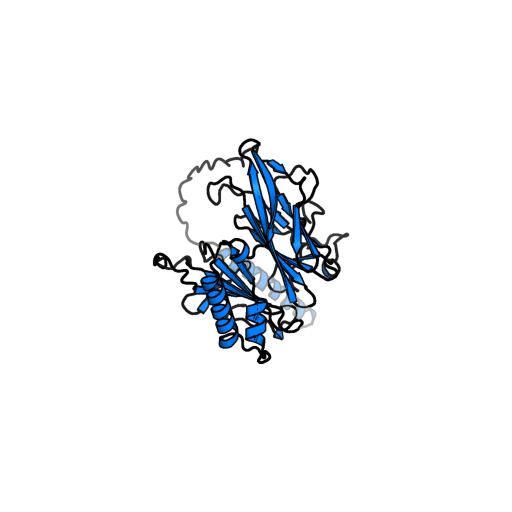RG A 1 218 ? 11.250 10.978 -7.865 1.00 92.50 218 ARG A O 1
ATOM 1753 N N . ASP A 1 219 ? 11.372 13.082 -8.639 1.00 94.06 219 ASP A N 1
ATOM 1754 C CA . ASP A 1 219 ? 11.917 12.717 -9.948 1.00 94.06 219 ASP A CA 1
ATOM 1755 C C . ASP A 1 219 ? 13.283 12.028 -9.792 1.00 94.06 219 ASP A C 1
ATOM 1757 O O . ASP A 1 219 ? 13.541 10.998 -10.417 1.00 94.06 219 ASP A O 1
ATOM 1761 N N . LYS A 1 220 ? 14.110 12.495 -8.847 1.00 91.00 220 LYS A N 1
ATOM 1762 C CA . LYS A 1 220 ? 15.360 11.827 -8.467 1.00 91.00 220 LYS A CA 1
ATOM 1763 C C . LYS A 1 220 ? 15.131 10.412 -7.922 1.00 91.00 220 LYS A C 1
ATOM 1765 O O . LYS A 1 220 ? 15.878 9.506 -8.288 1.00 91.00 220 LYS A O 1
ATOM 1770 N N . ALA A 1 221 ? 14.144 10.204 -7.047 1.00 90.56 221 ALA A N 1
ATOM 1771 C CA . ALA A 1 221 ? 13.823 8.880 -6.507 1.00 90.56 221 ALA A CA 1
ATOM 1772 C C . ALA A 1 221 ? 13.356 7.919 -7.615 1.00 90.56 221 ALA A C 1
ATOM 1774 O O . ALA A 1 221 ? 13.791 6.767 -7.669 1.00 90.56 221 ALA A O 1
ATOM 1775 N N . ILE A 1 222 ? 12.533 8.414 -8.543 1.00 95.38 222 ILE A N 1
ATOM 1776 C CA . ILE A 1 222 ? 12.061 7.664 -9.713 1.00 95.38 222 ILE A CA 1
ATOM 1777 C C . ILE A 1 222 ? 13.228 7.270 -10.621 1.00 95.38 222 ILE A C 1
ATOM 1779 O O . ILE A 1 222 ? 13.345 6.101 -10.987 1.00 95.38 222 ILE A O 1
ATOM 1783 N N . ASP A 1 223 ? 14.128 8.198 -10.948 1.00 94.31 223 ASP A N 1
ATOM 1784 C CA . ASP A 1 223 ? 15.301 7.896 -11.775 1.00 94.31 223 ASP A CA 1
ATOM 1785 C C . ASP A 1 223 ? 16.239 6.888 -11.095 1.00 94.31 223 ASP A C 1
ATOM 1787 O O . ASP A 1 223 ? 16.757 5.981 -11.750 1.00 94.31 223 ASP A O 1
ATOM 1791 N N . GLN A 1 224 ? 16.429 6.985 -9.776 1.00 88.62 224 GLN A N 1
ATOM 1792 C CA . GLN A 1 224 ? 17.190 5.987 -9.019 1.00 88.62 224 GLN A CA 1
ATOM 1793 C C . GLN A 1 224 ? 16.545 4.599 -9.088 1.00 88.62 224 GLN A C 1
ATOM 1795 O O . GLN A 1 224 ? 17.255 3.609 -9.271 1.00 88.62 224 GLN A O 1
ATOM 1800 N N . ALA A 1 225 ? 15.218 4.516 -8.974 1.00 90.75 225 ALA A N 1
ATOM 1801 C CA . ALA A 1 225 ? 14.487 3.261 -9.095 1.00 90.75 225 ALA A CA 1
ATOM 1802 C C . ALA A 1 225 ? 14.604 2.677 -10.513 1.00 90.75 225 ALA A C 1
ATOM 1804 O O . ALA A 1 225 ? 14.864 1.485 -10.663 1.00 90.75 225 ALA A O 1
ATOM 1805 N N . ILE A 1 226 ? 14.491 3.509 -11.553 1.00 93.06 226 ILE A N 1
ATOM 1806 C CA . ILE A 1 226 ? 14.654 3.093 -12.955 1.00 93.06 226 ILE A CA 1
ATOM 1807 C C . ILE A 1 226 ? 16.061 2.550 -13.199 1.00 93.06 226 ILE A C 1
ATOM 1809 O O . ILE A 1 226 ? 16.212 1.498 -13.819 1.00 93.06 226 ILE A O 1
ATOM 1813 N N . ASN A 1 227 ? 17.092 3.230 -12.695 1.00 89.75 227 ASN A N 1
ATOM 1814 C CA . ASN A 1 227 ? 18.470 2.763 -12.820 1.00 89.75 227 ASN A CA 1
ATOM 1815 C C . ASN A 1 227 ? 18.676 1.444 -12.070 1.00 89.75 227 ASN A C 1
ATOM 1817 O O . ASN A 1 227 ? 19.278 0.526 -12.613 1.00 89.75 227 ASN A O 1
ATOM 1821 N N . PHE A 1 228 ? 18.110 1.300 -10.866 1.00 85.12 228 PHE A N 1
ATOM 1822 C CA . PHE A 1 228 ? 18.146 0.031 -10.141 1.00 85.12 228 PHE A CA 1
ATOM 1823 C C . PHE A 1 228 ? 17.540 -1.111 -10.966 1.00 85.12 228 PHE A C 1
ATOM 1825 O O . PHE A 1 228 ? 18.187 -2.141 -11.136 1.00 85.12 228 PHE A O 1
ATOM 1832 N N . VAL A 1 229 ? 16.338 -0.913 -11.514 1.00 85.44 229 VAL A N 1
ATOM 1833 C CA . VAL A 1 229 ? 15.672 -1.908 -12.364 1.00 85.44 229 VAL A CA 1
ATOM 1834 C C . VAL A 1 229 ? 16.537 -2.237 -13.581 1.00 85.44 229 VAL A C 1
ATOM 1836 O O . VAL A 1 229 ? 16.815 -3.404 -13.817 1.00 85.44 229 VAL A O 1
ATOM 1839 N N . SER A 1 230 ? 17.036 -1.221 -14.290 1.00 86.25 230 SER A N 1
ATOM 1840 C CA . SER A 1 230 ? 17.868 -1.380 -15.492 1.00 86.25 230 SER A CA 1
ATOM 1841 C C . SER A 1 230 ? 19.191 -2.114 -15.229 1.00 86.25 230 SER A C 1
ATOM 1843 O O . SER A 1 230 ? 19.658 -2.841 -16.099 1.00 86.25 230 SER A O 1
ATOM 1845 N N . ASP A 1 231 ? 19.807 -1.904 -14.063 1.00 81.06 231 ASP A N 1
ATOM 1846 C CA . ASP A 1 231 ? 21.167 -2.374 -13.758 1.00 81.06 231 ASP A CA 1
ATOM 1847 C C . ASP A 1 231 ? 21.204 -3.682 -12.956 1.00 81.06 231 ASP A C 1
ATOM 1849 O O . ASP A 1 231 ? 22.285 -4.254 -12.736 1.00 81.06 231 ASP A O 1
ATOM 1853 N N . LYS A 1 232 ? 20.070 -4.084 -12.372 1.00 76.56 232 LYS A N 1
ATOM 1854 C CA . LYS A 1 232 ? 19.997 -5.201 -11.415 1.00 76.56 232 LYS A CA 1
ATOM 1855 C C . LYS A 1 232 ? 18.931 -6.219 -11.747 1.00 76.56 232 LYS A C 1
ATOM 1857 O O . LYS A 1 232 ? 19.086 -7.365 -11.334 1.00 76.56 232 LYS A O 1
ATOM 1862 N N . LEU A 1 233 ? 17.869 -5.820 -12.436 1.00 75.06 233 LEU A N 1
ATOM 1863 C CA . LEU A 1 233 ? 16.809 -6.726 -12.840 1.00 75.06 233 LEU A CA 1
ATOM 1864 C C . LEU A 1 233 ? 17.026 -6.995 -14.327 1.00 75.06 233 LEU A C 1
ATOM 1866 O O . LEU A 1 233 ? 16.864 -6.106 -15.155 1.00 75.06 233 LEU A O 1
ATOM 1870 N N . GLU A 1 234 ? 17.462 -8.209 -14.656 1.00 77.56 234 GLU A N 1
ATOM 1871 C CA . GLU A 1 234 ? 17.722 -8.659 -16.031 1.00 77.56 234 GLU A CA 1
ATOM 1872 C C . GLU A 1 234 ? 16.396 -8.856 -16.787 1.00 77.56 234 GLU A C 1
ATOM 1874 O O . GLU A 1 234 ? 15.977 -9.970 -17.099 1.00 77.56 234 GLU A O 1
ATOM 1879 N N . LEU A 1 235 ? 15.680 -7.755 -17.008 1.00 82.62 235 LEU A N 1
ATOM 1880 C CA . LEU A 1 235 ? 14.364 -7.723 -17.627 1.00 82.62 235 LEU A CA 1
ATOM 1881 C C . LEU A 1 235 ? 14.482 -7.371 -19.105 1.00 82.62 235 LEU A C 1
ATOM 1883 O O . LEU A 1 235 ? 15.153 -6.413 -19.487 1.00 82.62 235 LEU A O 1
ATOM 1887 N N . ASP A 1 236 ? 13.741 -8.107 -19.921 1.00 86.44 236 ASP A N 1
ATOM 1888 C CA . ASP A 1 236 ? 13.540 -7.796 -21.328 1.00 86.44 236 ASP A CA 1
ATOM 1889 C C . ASP A 1 236 ? 12.362 -6.821 -21.451 1.00 86.44 236 ASP A C 1
ATOM 1891 O O . ASP A 1 236 ? 11.198 -7.221 -21.524 1.00 86.44 236 ASP A O 1
ATOM 1895 N N . LEU A 1 237 ? 12.679 -5.527 -21.358 1.00 87.62 237 LEU A N 1
ATOM 1896 C CA . LEU A 1 237 ? 11.719 -4.430 -21.417 1.00 87.62 237 LEU A CA 1
ATOM 1897 C C . LEU A 1 237 ? 11.842 -3.676 -22.752 1.00 87.62 237 LEU A C 1
ATOM 1899 O O . LEU A 1 237 ? 12.954 -3.450 -23.223 1.00 87.62 237 LEU A O 1
ATOM 1903 N N . PRO A 1 238 ? 10.721 -3.217 -23.331 1.00 89.06 238 PRO A N 1
ATOM 1904 C CA . PRO A 1 238 ? 10.719 -2.457 -24.584 1.00 89.06 238 PRO A CA 1
ATOM 1905 C C . PRO A 1 238 ? 11.423 -1.102 -24.440 1.00 89.06 238 PRO A C 1
ATOM 1907 O O . PRO A 1 238 ? 11.368 -0.499 -23.376 1.00 89.06 238 PRO A O 1
ATOM 1910 N N . ASP A 1 239 ? 12.012 -0.573 -25.514 1.00 90.56 239 ASP A N 1
ATOM 1911 C CA . ASP A 1 239 ? 12.866 0.633 -25.487 1.00 90.56 239 ASP A CA 1
ATOM 1912 C C . ASP A 1 239 ? 12.243 1.866 -24.796 1.00 90.56 239 ASP A C 1
ATOM 1914 O O . ASP A 1 239 ? 12.939 2.654 -24.153 1.00 90.56 239 ASP A O 1
ATOM 1918 N N . ASP A 1 240 ? 10.921 2.022 -24.882 1.00 93.69 240 ASP A N 1
ATOM 1919 C CA . ASP A 1 240 ? 10.157 3.135 -24.305 1.00 93.69 240 ASP A CA 1
ATOM 1920 C C . ASP A 1 240 ? 9.816 2.960 -22.808 1.00 93.69 240 ASP A C 1
ATOM 1922 O O . ASP A 1 240 ? 9.172 3.824 -22.201 1.00 93.69 240 ASP A O 1
ATOM 1926 N N . TRP A 1 241 ? 10.215 1.847 -22.180 1.00 93.12 241 TRP A N 1
ATOM 1927 C CA . TRP A 1 241 ? 9.767 1.487 -20.832 1.00 93.12 241 TRP A CA 1
ATOM 1928 C C . TRP A 1 241 ? 10.127 2.546 -19.791 1.00 93.12 241 TRP A C 1
ATOM 1930 O O . TRP A 1 241 ? 9.324 2.820 -18.904 1.00 93.12 241 TRP A O 1
ATOM 1940 N N . LYS A 1 242 ? 11.301 3.182 -19.907 1.00 95.69 242 LYS A N 1
ATOM 1941 C CA . LYS A 1 242 ? 11.765 4.195 -18.944 1.00 95.69 242 LYS A CA 1
ATOM 1942 C C . LYS A 1 242 ? 10.860 5.423 -18.947 1.00 95.69 242 LYS A C 1
ATOM 1944 O O . LYS A 1 242 ? 10.587 5.987 -17.892 1.00 95.69 242 LYS A O 1
ATOM 1949 N N . GLU A 1 243 ? 10.381 5.842 -20.116 1.00 95.44 243 GLU A N 1
ATOM 1950 C CA . GLU A 1 243 ? 9.457 6.973 -20.239 1.00 95.44 243 GLU A CA 1
ATOM 1951 C C . GLU A 1 243 ? 8.099 6.639 -19.611 1.00 95.44 243 GLU A C 1
ATOM 1953 O O . GLU A 1 243 ? 7.579 7.405 -18.794 1.00 95.44 243 GLU A O 1
ATOM 1958 N N . ARG A 1 244 ? 7.561 5.453 -19.920 1.00 93.75 244 ARG A N 1
ATOM 1959 C CA . ARG A 1 244 ? 6.296 4.978 -19.343 1.00 93.75 244 ARG A CA 1
ATOM 1960 C C . ARG A 1 244 ? 6.386 4.795 -17.829 1.00 93.75 244 ARG A C 1
ATOM 1962 O O . ARG A 1 244 ? 5.467 5.207 -17.121 1.00 93.75 244 ARG A O 1
ATOM 1969 N N . ALA A 1 245 ? 7.506 4.263 -17.340 1.00 93.81 245 ALA A N 1
ATOM 1970 C CA . ALA A 1 245 ? 7.789 4.120 -15.919 1.00 93.81 245 ALA A CA 1
ATOM 1971 C C . ALA A 1 245 ? 7.785 5.481 -15.217 1.00 93.81 245 ALA A C 1
ATOM 1973 O O . ALA A 1 245 ? 7.059 5.636 -14.244 1.00 93.81 245 ALA A O 1
ATOM 1974 N N . ARG A 1 246 ? 8.490 6.499 -15.738 1.00 95.88 246 ARG A N 1
ATOM 1975 C CA . ARG A 1 246 ? 8.480 7.855 -15.146 1.00 95.88 246 ARG A CA 1
ATOM 1976 C C . ARG A 1 246 ? 7.084 8.455 -15.058 1.00 95.88 246 ARG A C 1
ATOM 1978 O O . ARG A 1 246 ? 6.735 9.057 -14.044 1.00 95.88 246 ARG A O 1
ATOM 1985 N N . LYS A 1 247 ? 6.293 8.302 -16.121 1.00 94.19 247 LYS A N 1
ATOM 1986 C CA . LYS A 1 247 ? 4.948 8.879 -16.203 1.00 94.19 247 LYS A CA 1
ATOM 1987 C C . LYS A 1 247 ? 3.965 8.212 -15.241 1.00 94.19 247 LYS A C 1
ATOM 1989 O O . LYS A 1 247 ? 3.115 8.902 -14.692 1.00 94.19 247 LYS A O 1
ATOM 1994 N N . GLY A 1 248 ? 4.060 6.895 -15.072 1.00 92.94 248 GLY A N 1
ATOM 1995 C CA . GLY A 1 248 ? 3.153 6.128 -14.216 1.00 92.94 248 GLY A CA 1
ATOM 1996 C C . GLY A 1 248 ? 3.692 5.821 -12.817 1.00 92.94 248 GLY A C 1
ATOM 1997 O O . GLY A 1 248 ? 3.022 5.118 -12.066 1.00 92.94 248 GLY A O 1
ATOM 1998 N N . ALA A 1 249 ? 4.892 6.292 -12.470 1.00 95.75 249 ALA A N 1
ATOM 1999 C CA . ALA A 1 249 ? 5.486 6.049 -11.164 1.00 95.75 249 ALA A CA 1
ATOM 2000 C C . ALA A 1 249 ? 4.756 6.805 -10.050 1.00 95.75 249 ALA A C 1
ATOM 2002 O O . ALA A 1 249 ? 4.418 7.986 -10.192 1.00 95.75 249 ALA A O 1
ATOM 2003 N N . THR A 1 250 ? 4.609 6.126 -8.916 1.00 95.19 250 THR A N 1
ATOM 2004 C CA . THR A 1 250 ? 4.076 6.690 -7.670 1.00 95.19 250 THR A CA 1
ATOM 2005 C C . THR A 1 250 ? 5.132 6.624 -6.577 1.00 95.19 250 THR A C 1
ATOM 2007 O O . THR A 1 250 ? 5.938 5.689 -6.542 1.00 95.19 250 THR A O 1
ATOM 2010 N N . CYS A 1 251 ? 5.130 7.607 -5.688 1.00 94.44 251 CYS A N 1
ATOM 2011 C CA . CYS A 1 251 ? 5.987 7.671 -4.516 1.00 94.44 251 CYS A CA 1
ATOM 2012 C C . CYS A 1 251 ? 5.111 7.686 -3.269 1.00 94.44 251 CYS A C 1
ATOM 2014 O O . CYS A 1 251 ? 4.302 8.585 -3.087 1.00 94.44 251 CYS A O 1
ATOM 2016 N N . HIS A 1 252 ? 5.312 6.724 -2.378 1.00 91.94 252 HIS A N 1
ATOM 2017 C CA . HIS A 1 252 ? 4.621 6.647 -1.096 1.00 91.94 252 HIS A CA 1
ATOM 2018 C C . HIS A 1 252 ? 5.638 6.860 0.026 1.00 91.94 252 HIS A C 1
ATOM 2020 O O . HIS A 1 252 ? 6.629 6.128 0.089 1.00 91.94 252 HIS A O 1
ATOM 2026 N N . MET A 1 253 ? 5.418 7.844 0.900 1.00 87.31 253 MET A N 1
ATOM 2027 C CA . MET A 1 253 ? 6.223 8.019 2.107 1.00 87.31 253 MET A CA 1
ATOM 2028 C C . MET A 1 253 ? 5.584 7.339 3.312 1.00 87.31 253 MET A C 1
ATOM 2030 O O . MET A 1 253 ? 4.457 7.653 3.663 1.00 87.31 253 MET A O 1
ATOM 2034 N N . HIS A 1 254 ? 6.303 6.412 3.946 1.00 78.62 254 HIS A N 1
ATOM 2035 C CA . HIS A 1 254 ? 5.789 5.668 5.097 1.00 78.62 254 HIS A CA 1
ATOM 2036 C C . HIS A 1 254 ? 6.925 5.146 5.995 1.00 78.62 254 HIS A C 1
ATOM 2038 O O . HIS A 1 254 ? 8.095 5.114 5.609 1.00 78.62 254 HIS A O 1
ATOM 2044 N N . ASN A 1 255 ? 6.601 4.759 7.231 1.00 72.00 255 ASN A N 1
ATOM 2045 C CA . ASN A 1 255 ? 7.602 4.408 8.255 1.00 72.00 255 ASN A CA 1
ATOM 2046 C C . ASN A 1 255 ? 7.930 2.907 8.352 1.00 72.00 255 ASN A C 1
ATOM 2048 O O . ASN A 1 255 ? 8.799 2.526 9.131 1.00 72.00 255 ASN A O 1
ATOM 2052 N N . MET A 1 256 ? 7.253 2.052 7.580 1.00 70.44 256 MET A N 1
ATOM 2053 C CA . MET A 1 256 ? 7.335 0.588 7.707 1.00 70.44 256 MET A CA 1
ATOM 2054 C C . MET A 1 256 ? 7.256 -0.102 6.351 1.00 70.44 256 MET A C 1
ATOM 2056 O O . MET A 1 256 ? 6.326 0.163 5.617 1.00 70.44 256 MET A O 1
ATOM 2060 N N . THR A 1 257 ? 8.163 -1.007 5.980 1.00 65.69 257 THR A N 1
ATOM 2061 C CA . THR A 1 257 ? 8.073 -1.667 4.663 1.00 65.69 257 THR A CA 1
ATOM 2062 C C . THR A 1 257 ? 7.034 -2.782 4.641 1.00 65.69 257 THR A C 1
ATOM 2064 O O . THR A 1 257 ? 7.051 -3.647 5.518 1.00 65.69 257 THR A O 1
ATOM 2067 N N . TYR A 1 258 ? 6.284 -2.860 3.535 1.00 64.31 258 TYR A N 1
ATOM 2068 C CA . TYR A 1 258 ? 5.469 -4.027 3.155 1.00 64.31 258 TYR A CA 1
ATOM 2069 C C . TYR A 1 258 ? 6.277 -5.322 2.973 1.00 64.31 258 TYR A C 1
ATOM 2071 O O . TYR A 1 258 ? 5.712 -6.405 2.826 1.00 64.31 258 TYR A O 1
ATOM 2079 N N . PHE A 1 259 ? 7.606 -5.207 2.935 1.00 64.06 259 PHE A N 1
ATOM 2080 C CA . PHE A 1 259 ? 8.529 -6.279 2.612 1.00 64.06 259 PHE A CA 1
ATOM 2081 C C . PHE A 1 259 ? 9.455 -6.605 3.796 1.00 64.06 259 PHE A C 1
ATOM 2083 O O . PHE A 1 259 ? 10.020 -5.687 4.397 1.00 64.06 259 PHE A O 1
ATOM 2090 N N . PRO A 1 260 ? 9.647 -7.888 4.160 1.00 57.22 260 PRO A N 1
ATOM 2091 C CA . PRO A 1 260 ? 10.360 -8.264 5.374 1.00 57.22 260 PRO A CA 1
ATOM 2092 C C . PRO A 1 260 ? 11.868 -8.485 5.188 1.00 57.22 260 PRO A C 1
ATOM 2094 O O . PRO A 1 260 ? 12.508 -8.978 6.117 1.00 57.22 260 PRO A O 1
ATOM 2097 N N . ARG A 1 261 ? 12.455 -8.209 4.017 1.00 58.75 261 ARG A N 1
ATOM 2098 C CA . ARG A 1 261 ? 13.901 -8.384 3.795 1.00 58.75 261 ARG A CA 1
ATOM 2099 C C . ARG A 1 261 ? 14.525 -7.115 3.213 1.00 58.75 261 ARG A C 1
ATOM 2101 O O . ARG A 1 261 ? 13.853 -6.291 2.618 1.00 58.75 261 ARG A O 1
ATOM 2108 N N . TYR A 1 262 ? 15.810 -6.907 3.417 1.00 63.22 262 TYR A N 1
ATOM 2109 C CA . TYR A 1 262 ? 16.465 -5.660 3.024 1.00 63.22 262 TYR A CA 1
ATOM 2110 C C . TYR A 1 262 ? 17.857 -5.947 2.501 1.00 63.22 262 TYR A C 1
ATOM 2112 O O . TYR A 1 262 ? 18.418 -7.007 2.772 1.00 63.22 262 TYR A O 1
ATOM 2120 N N . LEU A 1 263 ? 18.414 -5.000 1.755 1.00 60.19 263 LEU A N 1
ATOM 2121 C CA . LEU A 1 263 ? 19.802 -5.047 1.325 1.00 60.19 263 LEU A CA 1
ATOM 2122 C C . LEU A 1 263 ? 20.666 -4.282 2.328 1.00 60.19 263 LEU A C 1
ATOM 2124 O O . LEU A 1 263 ? 20.421 -3.107 2.604 1.00 60.19 263 LEU A O 1
ATOM 2128 N N . ASP A 1 264 ? 21.681 -4.945 2.872 1.00 57.09 264 ASP A N 1
ATOM 2129 C CA . ASP A 1 264 ? 22.695 -4.296 3.696 1.00 57.09 264 ASP A CA 1
ATOM 2130 C C . ASP A 1 264 ? 23.685 -3.473 2.840 1.00 57.09 264 ASP A C 1
ATOM 2132 O O . ASP A 1 264 ? 23.571 -3.360 1.615 1.00 57.09 264 ASP A O 1
ATOM 2136 N N . LYS A 1 265 ? 24.699 -2.880 3.485 1.00 57.25 265 LYS A N 1
ATOM 2137 C CA . LYS A 1 265 ? 25.725 -2.068 2.801 1.00 57.25 265 LYS A CA 1
ATOM 2138 C C . LYS A 1 265 ? 26.547 -2.861 1.774 1.00 57.25 265 LYS A C 1
ATOM 2140 O O . LYS A 1 265 ? 27.109 -2.258 0.863 1.00 57.25 265 LYS A O 1
ATOM 2145 N N . GLU A 1 266 ? 26.621 -4.180 1.922 1.00 58.41 266 GLU A N 1
ATOM 2146 C CA . GLU A 1 266 ? 27.315 -5.115 1.030 1.00 58.41 266 GLU A CA 1
ATOM 2147 C C . GLU A 1 266 ? 26.367 -5.721 -0.018 1.00 58.41 266 GLU A C 1
ATOM 2149 O O . GLU A 1 266 ? 26.794 -6.542 -0.830 1.00 58.41 266 GLU A O 1
ATOM 2154 N N . LYS A 1 267 ? 25.099 -5.282 -0.042 1.00 59.22 267 LYS A N 1
ATOM 2155 C CA . LYS A 1 267 ? 24.013 -5.795 -0.890 1.00 59.22 267 LYS A CA 1
ATOM 2156 C C . LYS A 1 267 ? 23.635 -7.248 -0.585 1.00 59.22 267 LYS A C 1
ATOM 2158 O O . LYS A 1 267 ? 23.095 -7.931 -1.455 1.00 59.22 267 LYS A O 1
ATOM 2163 N N . LYS A 1 268 ? 23.899 -7.720 0.634 1.00 61.16 268 LYS A N 1
ATOM 2164 C CA . LYS A 1 268 ? 23.412 -9.007 1.142 1.00 61.16 268 LYS A CA 1
ATOM 2165 C C . LYS A 1 268 ? 22.053 -8.834 1.806 1.00 61.16 268 LYS A C 1
ATOM 2167 O O . LYS A 1 268 ? 21.670 -7.735 2.199 1.00 61.16 268 LYS A O 1
ATOM 2172 N N . VAL A 1 269 ? 21.319 -9.936 1.909 1.00 62.16 269 VAL A N 1
ATOM 2173 C CA . VAL A 1 269 ? 19.932 -9.940 2.375 1.00 62.16 269 VAL A CA 1
ATOM 2174 C C . VAL A 1 269 ? 19.883 -10.034 3.899 1.00 62.16 269 VAL A C 1
ATOM 2176 O O . VAL A 1 269 ? 20.383 -10.994 4.477 1.00 62.16 269 VAL A O 1
ATOM 2179 N N . ALA A 1 270 ? 19.251 -9.050 4.535 1.00 59.12 270 ALA A N 1
ATOM 2180 C CA . ALA A 1 270 ? 18.960 -8.995 5.969 1.00 59.12 270 ALA A CA 1
ATOM 2181 C C . ALA A 1 270 ? 17.450 -9.162 6.225 1.00 59.12 270 ALA A C 1
ATOM 2183 O O . ALA A 1 270 ? 16.641 -8.815 5.362 1.00 59.12 270 ALA A O 1
ATOM 2184 N N . GLN A 1 271 ? 17.045 -9.684 7.390 1.00 57.03 271 GLN A N 1
ATOM 2185 C CA . GLN A 1 271 ? 15.626 -9.823 7.759 1.00 57.03 271 GLN A CA 1
ATOM 2186 C C . GLN A 1 271 ? 15.121 -8.573 8.503 1.00 57.03 271 GLN A C 1
ATOM 2188 O O . GLN A 1 271 ? 15.879 -7.918 9.206 1.00 57.03 271 GLN A O 1
ATOM 2193 N N . LYS A 1 272 ? 13.819 -8.265 8.414 1.00 54.50 272 LYS A N 1
ATOM 2194 C CA . LYS A 1 272 ? 13.154 -7.105 9.055 1.00 54.50 272 LYS A CA 1
ATOM 2195 C C . LYS A 1 272 ? 13.393 -7.025 10.560 1.00 54.50 272 LYS A C 1
ATOM 2197 O O . LYS A 1 272 ? 13.527 -5.933 11.092 1.00 54.50 272 LYS A O 1
ATOM 2202 N N . LYS A 1 273 ? 13.503 -8.175 11.232 1.00 53.41 273 LYS A N 1
ATOM 2203 C CA . LYS A 1 273 ? 13.818 -8.257 12.668 1.00 53.41 273 LYS A CA 1
ATOM 2204 C C . LYS A 1 273 ? 15.212 -7.715 13.022 1.00 53.41 273 LYS A C 1
ATOM 2206 O O . LYS A 1 273 ? 15.446 -7.386 14.175 1.00 53.41 273 LYS A O 1
ATOM 2211 N N . ASP A 1 274 ? 16.114 -7.632 12.043 1.00 48.44 274 ASP A N 1
ATOM 2212 C CA . ASP A 1 274 ? 17.492 -7.161 12.200 1.00 48.44 274 ASP A CA 1
ATOM 2213 C C . ASP A 1 274 ? 17.611 -5.650 11.904 1.00 48.44 274 ASP A C 1
ATOM 2215 O O . ASP A 1 274 ? 18.712 -5.118 11.761 1.00 48.44 274 ASP A O 1
ATOM 2219 N N . ILE A 1 275 ? 16.486 -4.934 11.773 1.00 50.84 275 ILE A N 1
ATOM 2220 C CA . ILE A 1 275 ? 16.438 -3.538 11.322 1.00 50.84 275 ILE A CA 1
ATOM 2221 C C . ILE A 1 275 ? 15.575 -2.720 12.264 1.00 50.84 275 ILE A C 1
ATOM 2223 O O . ILE A 1 275 ? 14.408 -3.027 12.488 1.00 50.84 275 ILE A O 1
ATOM 2227 N N . THR A 1 276 ? 16.145 -1.636 12.778 1.00 51.00 276 THR A N 1
ATOM 2228 C CA . THR A 1 276 ? 15.419 -0.636 13.553 1.00 51.00 276 THR A CA 1
ATOM 2229 C C . THR A 1 276 ? 15.130 0.583 12.683 1.00 51.00 276 THR A C 1
ATOM 2231 O O . THR A 1 276 ? 16.027 1.201 12.121 1.00 51.00 276 THR A O 1
ATOM 2234 N N . ASN A 1 277 ? 13.851 0.947 12.600 1.00 51.00 277 ASN A N 1
ATOM 2235 C CA . ASN A 1 277 ? 13.341 2.255 12.182 1.00 51.00 277 ASN A CA 1
ATOM 2236 C C . ASN A 1 277 ? 14.031 2.880 10.956 1.00 51.00 277 ASN A C 1
ATOM 2238 O O . ASN A 1 277 ? 14.782 3.856 11.059 1.00 51.00 277 ASN A O 1
ATOM 2242 N N . CYS A 1 278 ? 13.686 2.383 9.767 1.00 56.69 278 CYS A N 1
ATOM 2243 C CA . CYS A 1 278 ? 13.771 3.199 8.557 1.00 56.69 278 CYS A CA 1
ATOM 2244 C C . CYS A 1 278 ? 12.601 4.196 8.574 1.00 56.69 278 CYS A C 1
ATOM 2246 O O . CYS A 1 278 ? 11.567 3.969 7.958 1.00 56.69 278 CYS A O 1
ATOM 2248 N N . ALA A 1 279 ? 12.732 5.276 9.344 1.00 64.44 279 ALA A N 1
ATOM 2249 C CA . ALA A 1 279 ? 11.751 6.356 9.312 1.00 64.44 279 ALA A CA 1
ATOM 2250 C C . ALA A 1 279 ? 11.828 7.102 7.972 1.00 64.44 279 ALA A C 1
ATOM 2252 O O . ALA A 1 279 ? 12.918 7.257 7.406 1.00 64.44 279 ALA A O 1
ATOM 2253 N N . ASN A 1 280 ? 10.687 7.613 7.508 1.00 72.81 280 ASN A N 1
ATOM 2254 C CA . ASN A 1 280 ? 10.564 8.393 6.274 1.00 72.81 280 ASN A CA 1
ATOM 2255 C C . ASN A 1 280 ? 11.058 7.630 5.031 1.00 72.81 280 ASN A C 1
ATOM 2257 O O . ASN A 1 280 ? 11.821 8.177 4.227 1.00 72.81 280 ASN A O 1
ATOM 2261 N N . MET A 1 281 ? 10.685 6.355 4.882 1.00 81.06 281 MET A N 1
ATOM 2262 C CA . MET A 1 281 ? 10.982 5.629 3.647 1.00 81.06 281 MET A CA 1
ATOM 2263 C C . MET A 1 281 ? 10.173 6.190 2.494 1.00 81.06 281 MET A C 1
ATOM 2265 O O . MET A 1 281 ? 9.028 6.580 2.672 1.00 81.06 281 MET A O 1
ATOM 2269 N N . VAL A 1 282 ? 10.770 6.165 1.310 1.00 86.88 282 VAL A N 1
ATOM 2270 C CA . VAL A 1 282 ? 10.126 6.459 0.036 1.00 86.88 282 VAL A CA 1
ATOM 2271 C C . VAL A 1 282 ? 10.015 5.144 -0.727 1.00 86.88 282 VAL A C 1
ATOM 2273 O O . VAL A 1 282 ? 11.022 4.593 -1.175 1.00 86.88 282 VAL A O 1
ATOM 2276 N N . ALA A 1 283 ? 8.802 4.627 -0.870 1.00 89.38 283 ALA A N 1
ATOM 2277 C CA . ALA A 1 283 ? 8.497 3.503 -1.739 1.00 89.38 283 ALA A CA 1
ATOM 2278 C C . ALA A 1 283 ? 8.119 4.023 -3.125 1.00 89.38 283 ALA A C 1
ATOM 2280 O O . ALA A 1 283 ? 7.062 4.624 -3.310 1.00 89.38 283 ALA A O 1
ATOM 2281 N N . VAL A 1 284 ? 8.993 3.788 -4.100 1.00 92.19 284 VAL A N 1
ATOM 2282 C CA . VAL A 1 284 ? 8.762 4.140 -5.501 1.00 92.19 284 VAL A CA 1
ATOM 2283 C C . VAL A 1 284 ? 8.158 2.936 -6.204 1.00 92.19 284 VAL A C 1
ATOM 2285 O O . VAL A 1 284 ? 8.850 1.941 -6.415 1.00 92.19 284 VAL A O 1
ATOM 2288 N N . ASN A 1 285 ? 6.885 3.007 -6.583 1.00 92.62 285 ASN A N 1
ATOM 2289 C CA . ASN A 1 285 ? 6.255 1.963 -7.385 1.00 92.62 285 ASN A CA 1
ATOM 2290 C C . ASN A 1 285 ? 6.397 2.316 -8.868 1.00 92.62 285 ASN A C 1
ATOM 2292 O O . ASN A 1 285 ? 5.824 3.301 -9.335 1.00 92.62 285 ASN A O 1
ATOM 2296 N N . LEU A 1 286 ? 7.157 1.508 -9.604 1.00 92.94 286 LEU A N 1
ATOM 2297 C CA . LEU A 1 286 ? 7.380 1.654 -11.036 1.00 92.94 286 LEU A CA 1
ATOM 2298 C C . LEU A 1 286 ? 6.496 0.673 -11.810 1.00 92.94 286 LEU A C 1
ATOM 2300 O O . LEU A 1 286 ? 6.650 -0.542 -11.636 1.00 92.94 286 LEU A O 1
ATOM 2304 N N . PRO A 1 287 ? 5.610 1.153 -12.697 1.00 91.12 287 PRO A N 1
ATOM 2305 C CA . PRO A 1 287 ? 4.893 0.266 -13.594 1.00 91.12 287 PRO A CA 1
ATOM 2306 C C . PRO A 1 287 ? 5.862 -0.347 -14.610 1.00 91.12 287 PRO A C 1
ATOM 2308 O O . PRO A 1 287 ? 6.715 0.334 -15.182 1.00 91.12 287 PRO A O 1
ATOM 2311 N N . LEU A 1 288 ? 5.697 -1.643 -14.838 1.00 88.50 288 LEU A N 1
ATOM 2312 C CA . LEU A 1 288 ? 6.394 -2.435 -15.844 1.00 88.50 288 LEU A CA 1
ATOM 2313 C C . LEU A 1 288 ? 5.370 -2.945 -16.875 1.00 88.50 288 LEU A C 1
ATOM 2315 O O . LEU A 1 288 ? 4.234 -2.468 -16.955 1.00 88.50 288 LEU A O 1
ATOM 2319 N N . GLU A 1 289 ? 5.763 -3.907 -17.708 1.00 86.25 289 GLU A N 1
ATOM 2320 C CA . GLU A 1 289 ? 4.864 -4.504 -18.696 1.00 86.25 289 GLU A CA 1
ATOM 2321 C C . GLU A 1 289 ? 3.728 -5.292 -18.012 1.00 86.25 289 GLU A C 1
ATOM 2323 O O . GLU A 1 289 ? 3.969 -6.274 -17.304 1.00 86.25 289 GLU A O 1
ATOM 2328 N N . LYS A 1 290 ? 2.473 -4.877 -18.230 1.00 82.44 290 LYS A N 1
ATOM 2329 C CA . LYS A 1 290 ? 1.285 -5.567 -17.695 1.00 82.44 290 LYS A CA 1
ATOM 2330 C C . LYS A 1 290 ? 1.236 -7.020 -18.156 1.00 82.44 290 LYS A C 1
ATOM 2332 O O . LYS A 1 290 ? 1.649 -7.331 -19.268 1.00 82.44 290 LYS A O 1
ATOM 2337 N N . ASN A 1 291 ? 0.691 -7.901 -17.322 1.00 80.06 291 ASN A N 1
ATOM 2338 C CA . ASN A 1 291 ? 0.569 -9.347 -17.562 1.00 80.06 291 ASN A CA 1
ATOM 2339 C C . ASN A 1 291 ? 1.900 -10.118 -17.676 1.00 80.06 291 ASN A C 1
ATOM 2341 O O . ASN A 1 291 ? 1.870 -11.349 -17.715 1.00 80.06 291 ASN A O 1
ATOM 2345 N N . ARG A 1 292 ? 3.050 -9.430 -17.717 1.00 81.06 292 ARG A N 1
ATOM 2346 C CA . ARG A 1 292 ? 4.386 -10.042 -17.751 1.00 81.06 292 ARG A CA 1
ATOM 2347 C C . ARG A 1 292 ? 5.180 -9.736 -16.487 1.00 81.06 292 ARG A C 1
ATOM 2349 O O . ARG A 1 292 ? 5.662 -10.656 -15.836 1.00 81.06 292 ARG A O 1
ATOM 2356 N N . TYR A 1 293 ? 5.288 -8.455 -16.146 1.00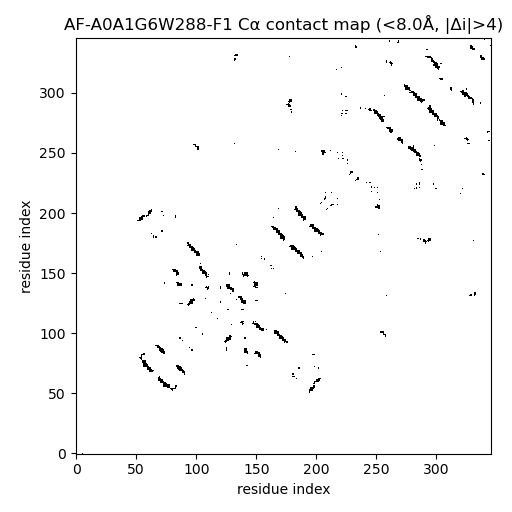 82.12 293 TYR A N 1
ATOM 2357 C CA . TYR A 1 293 ? 6.089 -7.944 -15.035 1.00 82.12 293 TYR A CA 1
ATOM 2358 C C . TYR A 1 293 ? 5.276 -7.092 -14.040 1.00 82.12 293 TYR A C 1
ATOM 2360 O O . TYR A 1 293 ? 5.647 -6.986 -12.874 1.00 82.12 293 TYR A O 1
ATOM 2368 N N . GLY A 1 294 ? 4.123 -6.548 -14.433 1.00 86.06 294 GLY A N 1
ATOM 2369 C CA . GLY A 1 294 ? 3.235 -5.828 -13.515 1.00 86.06 294 GLY A CA 1
ATOM 2370 C C . GLY A 1 294 ? 3.849 -4.511 -13.035 1.00 86.06 294 GLY A C 1
ATOM 2371 O O . GLY A 1 294 ? 3.940 -3.565 -13.813 1.00 86.06 294 GLY A O 1
ATOM 2372 N N . PHE A 1 295 ? 4.281 -4.442 -11.774 1.00 87.19 295 PHE A N 1
ATOM 2373 C CA . PHE A 1 295 ? 5.052 -3.328 -11.213 1.00 87.19 295 PHE A CA 1
ATOM 2374 C C . PHE A 1 295 ? 6.165 -3.845 -10.295 1.00 87.19 295 PHE A C 1
ATOM 2376 O O . PHE A 1 295 ? 6.134 -4.988 -9.838 1.00 87.19 295 PHE A O 1
ATOM 2383 N N . VAL A 1 296 ? 7.131 -2.978 -10.009 1.00 86.50 296 VAL A N 1
ATOM 2384 C CA . VAL A 1 296 ? 8.158 -3.182 -8.982 1.00 86.50 296 VAL A CA 1
ATOM 2385 C C . VAL A 1 296 ? 8.109 -2.026 -8.001 1.00 86.50 296 VAL A C 1
ATOM 2387 O O . VAL A 1 296 ? 7.981 -0.873 -8.410 1.00 86.50 296 VAL A O 1
ATOM 2390 N N . THR A 1 297 ? 8.232 -2.311 -6.710 1.00 87.69 297 THR A N 1
ATOM 2391 C CA . THR A 1 297 ? 8.382 -1.264 -5.695 1.00 87.69 297 THR A CA 1
ATOM 2392 C C . THR A 1 297 ? 9.806 -1.240 -5.214 1.00 87.69 297 THR A C 1
ATOM 2394 O O . THR A 1 297 ? 10.301 -2.252 -4.742 1.00 87.69 297 THR A O 1
ATOM 2397 N N . VAL A 1 298 ? 10.461 -0.093 -5.325 1.00 85.62 298 VAL A N 1
ATOM 2398 C CA . VAL A 1 298 ? 11.832 0.121 -4.873 1.00 85.62 298 VAL A CA 1
ATOM 2399 C C . VAL A 1 298 ? 11.792 1.015 -3.642 1.00 85.62 298 VAL A C 1
ATOM 2401 O O . VAL A 1 298 ? 11.245 2.115 -3.685 1.00 85.62 298 VAL A O 1
ATOM 2404 N N . TYR A 1 299 ? 12.359 0.539 -2.539 1.00 83.00 299 TYR A N 1
ATOM 2405 C CA . TYR A 1 299 ? 12.360 1.248 -1.265 1.00 83.00 299 TYR A CA 1
ATOM 2406 C C . TYR A 1 299 ? 13.655 2.021 -1.084 1.00 83.00 299 TYR A C 1
ATOM 2408 O O . TYR A 1 299 ? 14.754 1.457 -1.145 1.00 83.00 299 TYR A O 1
ATOM 2416 N N . PHE A 1 300 ? 13.508 3.301 -0.772 1.00 79.75 300 PHE A N 1
ATOM 2417 C CA . PHE A 1 300 ? 14.595 4.171 -0.372 1.00 79.75 300 PHE A CA 1
ATOM 2418 C C . PHE A 1 300 ? 14.379 4.674 1.046 1.00 79.75 300 PHE A C 1
ATOM 2420 O O . PHE A 1 300 ? 13.253 4.932 1.452 1.00 79.75 300 PHE A O 1
ATOM 2427 N N . ALA A 1 301 ? 15.458 4.879 1.790 1.00 74.88 301 ALA A N 1
ATOM 2428 C CA . ALA A 1 301 ? 15.400 5.561 3.076 1.00 74.88 301 ALA A CA 1
ATOM 2429 C C . ALA A 1 301 ? 16.479 6.651 3.137 1.00 74.88 301 ALA A C 1
ATOM 2431 O O . ALA A 1 301 ? 17.601 6.418 2.673 1.00 74.88 301 ALA A O 1
ATOM 2432 N N . PRO A 1 302 ? 16.198 7.825 3.732 1.00 62.75 302 PRO A N 1
ATOM 2433 C CA . PRO A 1 302 ? 17.236 8.814 4.014 1.00 62.75 302 PRO A CA 1
ATOM 2434 C C . PRO A 1 302 ? 18.205 8.315 5.097 1.00 62.75 302 PRO A C 1
ATOM 2436 O O . PRO A 1 302 ? 19.370 8.717 5.134 1.00 62.75 302 PRO A O 1
ATOM 2439 N N . LYS A 1 303 ? 17.732 7.432 5.989 1.00 60.03 303 LYS A N 1
ATOM 2440 C CA . LYS A 1 303 ? 18.496 6.819 7.079 1.00 60.03 303 LYS A CA 1
ATOM 2441 C C . LYS A 1 303 ? 18.106 5.347 7.215 1.00 60.03 303 LYS A C 1
ATOM 2443 O O . LYS A 1 303 ? 16.929 5.017 7.197 1.00 60.03 303 LYS A O 1
ATOM 2448 N N . THR A 1 304 ? 19.098 4.486 7.418 1.00 53.44 304 THR A N 1
ATOM 2449 C CA . THR A 1 304 ? 18.902 3.070 7.761 1.00 53.44 304 THR A CA 1
ATOM 2450 C C . THR A 1 304 ? 19.675 2.807 9.048 1.00 53.44 304 THR A C 1
ATOM 2452 O O . THR A 1 304 ? 20.895 3.005 9.072 1.00 53.44 304 THR A O 1
ATOM 2455 N N . GLN A 1 305 ? 18.994 2.396 10.118 1.00 50.50 305 GLN A N 1
ATOM 2456 C CA . GLN A 1 305 ? 19.642 1.799 11.286 1.00 50.50 305 GLN A CA 1
ATOM 2457 C C . GLN A 1 305 ? 19.431 0.281 11.215 1.00 50.50 305 GLN A C 1
ATOM 2459 O O . GLN A 1 305 ? 18.321 -0.221 11.319 1.00 50.50 305 GLN A O 1
ATOM 2464 N N . LEU A 1 306 ? 20.508 -0.459 10.959 1.00 49.94 306 LEU A N 1
ATOM 2465 C CA . LEU A 1 306 ? 20.495 -1.919 11.053 1.00 49.94 306 LEU A CA 1
ATOM 2466 C C . LEU A 1 306 ? 20.964 -2.291 12.464 1.00 49.94 306 LEU A C 1
ATOM 2468 O O . LEU A 1 306 ? 21.962 -1.737 12.944 1.00 49.94 306 LEU A O 1
ATOM 2472 N N . ILE A 1 307 ? 20.264 -3.212 13.123 1.00 42.03 307 ILE A N 1
ATOM 2473 C CA . ILE A 1 307 ? 20.673 -3.765 14.416 1.00 42.03 307 ILE A CA 1
ATOM 2474 C C . ILE A 1 307 ? 22.016 -4.485 14.212 1.00 42.03 307 ILE A C 1
ATOM 2476 O O . ILE A 1 307 ? 22.198 -5.230 13.254 1.00 42.03 307 ILE A O 1
ATOM 2480 N N . GLY A 1 308 ? 22.990 -4.225 15.090 1.00 38.50 308 GLY A N 1
ATOM 2481 C CA . GLY A 1 308 ? 24.335 -4.815 15.009 1.00 38.50 308 GLY A CA 1
ATOM 2482 C C . GLY A 1 308 ? 25.371 -4.006 14.216 1.00 38.50 308 GLY A C 1
ATOM 2483 O O . GLY A 1 308 ? 26.542 -4.383 14.195 1.00 38.50 308 GLY A O 1
ATOM 2484 N N . LEU A 1 309 ? 25.006 -2.864 13.618 1.00 38.75 309 LEU A N 1
ATOM 2485 C CA . LEU A 1 309 ? 25.985 -1.926 13.059 1.00 38.75 309 LEU A CA 1
ATOM 2486 C C . LEU A 1 309 ? 26.424 -0.893 14.103 1.00 38.75 309 LEU A C 1
ATOM 2488 O O . LEU A 1 309 ? 25.618 -0.160 14.664 1.00 38.75 309 LEU A O 1
ATOM 2492 N N . SER A 1 310 ? 27.736 -0.787 14.315 1.00 36.56 310 SER A N 1
ATOM 2493 C CA . SER A 1 310 ? 28.353 0.009 15.386 1.00 36.56 310 SER A CA 1
ATOM 2494 C C . SER A 1 310 ? 28.210 1.532 15.256 1.00 36.56 310 SER A C 1
ATOM 2496 O O . SER A 1 310 ? 28.582 2.246 16.187 1.00 36.56 310 SER A O 1
ATOM 2498 N N . LYS A 1 311 ? 27.690 2.060 14.135 1.00 39.78 311 LYS A N 1
ATOM 2499 C CA . LYS A 1 311 ? 27.449 3.502 13.950 1.00 39.78 311 LYS A CA 1
ATOM 2500 C C . LYS A 1 311 ? 26.206 3.780 13.088 1.00 39.78 311 LYS A C 1
ATOM 2502 O O . LYS A 1 311 ? 26.152 3.284 11.955 1.00 39.78 311 LYS A O 1
ATOM 2507 N N . PRO A 1 312 ? 25.255 4.620 13.549 1.00 41.94 312 PRO A N 1
ATOM 2508 C CA . PRO A 1 312 ? 24.223 5.178 12.679 1.00 41.94 312 PRO A CA 1
ATOM 2509 C C . PRO A 1 312 ? 24.882 5.997 11.560 1.00 41.94 312 PRO A C 1
ATOM 2511 O O . PRO A 1 312 ? 25.901 6.655 11.775 1.00 41.94 312 PRO A O 1
ATOM 2514 N N . ALA A 1 313 ? 24.324 5.962 10.347 1.00 42.66 313 ALA A N 1
ATOM 2515 C CA . ALA A 1 313 ? 24.745 6.895 9.304 1.00 42.66 313 ALA A CA 1
ATOM 2516 C C . ALA A 1 313 ? 24.347 8.316 9.746 1.00 42.66 313 ALA A C 1
ATOM 2518 O O . ALA A 1 313 ? 23.160 8.618 9.864 1.00 42.66 313 ALA A O 1
ATOM 2519 N N . ALA A 1 314 ? 25.343 9.146 10.064 1.00 40.34 314 ALA A N 1
ATOM 2520 C CA . ALA A 1 314 ? 25.144 10.505 10.557 1.00 40.34 314 ALA A CA 1
ATOM 2521 C C . ALA A 1 314 ? 24.491 11.414 9.488 1.00 40.34 314 ALA A C 1
ATOM 2523 O O . ALA A 1 314 ? 24.702 11.191 8.292 1.00 40.34 314 ALA A O 1
ATOM 2524 N N . PRO A 1 315 ? 23.689 12.414 9.905 1.00 39.41 315 PRO A N 1
ATOM 2525 C CA . PRO A 1 315 ? 22.999 13.335 9.005 1.00 39.41 315 PRO A CA 1
ATOM 2526 C C . PRO A 1 315 ? 23.968 14.245 8.237 1.00 39.41 315 PRO A C 1
ATOM 2528 O O . PRO A 1 315 ? 24.994 14.661 8.765 1.00 39.41 315 PRO A O 1
ATOM 2531 N N . GLY A 1 316 ? 23.590 14.588 7.006 1.00 36.00 316 GLY A N 1
ATOM 2532 C CA . GLY A 1 316 ? 23.914 15.876 6.398 1.00 36.00 316 GLY A CA 1
ATOM 2533 C C . GLY A 1 316 ? 22.599 16.638 6.279 1.00 36.00 316 GLY A C 1
ATOM 2534 O O . GLY A 1 316 ? 21.620 16.071 5.793 1.00 36.00 316 GLY A O 1
ATOM 2535 N N . GLU A 1 317 ? 22.550 17.848 6.818 1.00 39.19 317 GLU A N 1
ATOM 2536 C CA . GLU A 1 317 ? 21.367 18.706 6.814 1.00 39.19 317 GLU A CA 1
ATOM 2537 C C . GLU A 1 317 ? 20.920 19.003 5.359 1.00 39.19 317 GLU A C 1
ATOM 2539 O O . GLU A 1 317 ? 21.732 19.089 4.434 1.00 39.19 317 GLU A O 1
ATOM 2544 N N . ASP A 1 318 ? 19.601 19.067 5.168 1.00 37.72 318 ASP A N 1
ATOM 2545 C CA . ASP A 1 318 ? 18.883 19.644 4.018 1.00 37.72 318 ASP A CA 1
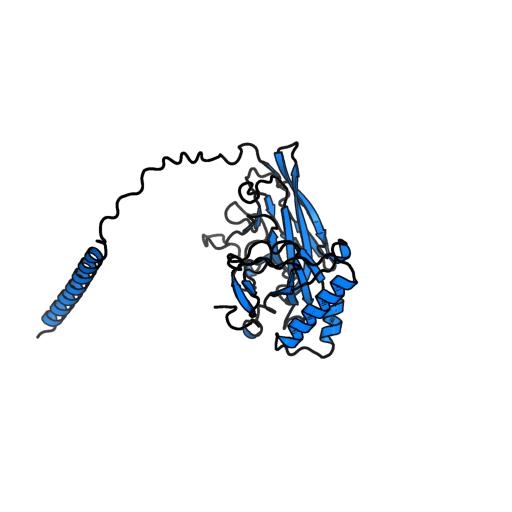ATOM 2546 C C . ASP A 1 318 ? 18.783 18.866 2.690 1.00 37.72 318 ASP A C 1
ATOM 2548 O O . ASP A 1 318 ? 18.212 19.385 1.731 1.00 37.72 318 ASP A O 1
ATOM 2552 N N . LYS A 1 319 ? 19.265 17.617 2.580 1.00 45.31 319 LYS A N 1
ATOM 2553 C CA . LYS A 1 319 ? 19.076 16.803 1.352 1.00 45.31 319 LYS A CA 1
ATOM 2554 C C . LYS A 1 319 ? 18.659 15.366 1.659 1.00 45.31 319 LYS A C 1
ATOM 2556 O O . LYS A 1 319 ? 19.395 14.651 2.342 1.00 45.31 319 LYS A O 1
ATOM 2561 N N . LEU A 1 320 ? 17.546 14.890 1.079 1.00 48.53 320 LEU A N 1
ATOM 2562 C CA . LEU A 1 320 ? 17.196 13.461 1.056 1.00 48.53 320 LEU A CA 1
ATOM 2563 C C . LEU A 1 320 ? 18.294 12.674 0.307 1.00 48.53 320 LEU A C 1
ATOM 2565 O O . LEU A 1 320 ? 18.304 12.542 -0.923 1.00 48.53 320 LEU A O 1
ATOM 2569 N N . ASN A 1 321 ? 19.273 12.158 1.053 1.00 56.22 321 ASN A N 1
ATOM 2570 C CA . ASN A 1 321 ? 20.289 11.237 0.547 1.00 56.22 321 ASN A CA 1
ATOM 2571 C C . ASN A 1 321 ? 19.722 9.812 0.540 1.00 56.22 321 ASN A C 1
ATOM 2573 O O . ASN A 1 321 ? 20.119 8.967 1.342 1.00 56.22 321 ASN A O 1
ATOM 2577 N N . LEU A 1 322 ? 18.729 9.598 -0.327 1.00 56.56 322 LEU A N 1
ATOM 2578 C CA . LEU A 1 322 ? 18.017 8.335 -0.488 1.00 56.56 322 LEU A CA 1
ATOM 2579 C C . LEU A 1 322 ? 18.991 7.193 -0.791 1.00 56.56 322 LEU A C 1
ATOM 2581 O O . LEU A 1 322 ? 19.760 7.246 -1.752 1.00 56.56 322 LEU A O 1
ATOM 2585 N N . LYS A 1 323 ? 18.950 6.153 0.042 1.00 65.06 323 LYS A N 1
ATOM 2586 C CA . LYS A 1 323 ? 19.682 4.902 -0.165 1.00 65.06 323 LYS A CA 1
ATOM 2587 C C . LYS A 1 323 ? 18.691 3.792 -0.444 1.00 65.06 323 LYS A C 1
ATOM 2589 O O . LYS A 1 323 ? 17.712 3.670 0.283 1.00 65.06 323 LYS A O 1
ATOM 2594 N N . LEU A 1 324 ? 18.969 2.989 -1.468 1.00 64.94 324 LEU A N 1
ATOM 2595 C CA . LEU A 1 324 ? 18.230 1.759 -1.733 1.00 64.94 324 LEU A CA 1
ATOM 2596 C C . LEU A 1 324 ? 18.332 0.838 -0.512 1.00 64.94 324 LEU A C 1
ATOM 2598 O O . LEU A 1 324 ? 19.442 0.504 -0.097 1.00 64.94 324 LEU A O 1
ATOM 2602 N N . VAL A 1 325 ? 17.188 0.421 0.027 1.00 63.25 325 VAL A N 1
ATOM 2603 C CA . VAL A 1 325 ? 17.112 -0.491 1.181 1.00 63.25 325 VAL A CA 1
ATOM 2604 C C . VAL A 1 325 ? 16.402 -1.804 0.859 1.00 63.25 325 VAL A C 1
ATOM 2606 O O . VAL A 1 325 ? 16.594 -2.782 1.572 1.00 63.25 325 VAL A O 1
ATOM 2609 N N . GLY A 1 326 ? 15.634 -1.877 -0.229 1.00 67.69 326 GLY A N 1
ATOM 2610 C CA . GLY A 1 326 ? 14.954 -3.104 -0.645 1.00 67.69 326 GLY A CA 1
ATOM 2611 C C . GLY A 1 326 ? 14.088 -2.902 -1.884 1.00 67.69 326 GLY A C 1
ATOM 2612 O O . GLY A 1 326 ? 13.994 -1.788 -2.401 1.00 67.69 326 GLY A O 1
ATOM 2613 N N . TYR A 1 327 ? 13.453 -3.974 -2.355 1.00 72.38 327 TYR A N 1
ATOM 2614 C CA . TYR A 1 327 ? 12.435 -3.910 -3.401 1.00 72.38 327 TYR A CA 1
ATOM 2615 C C . TYR A 1 327 ? 11.489 -5.120 -3.347 1.00 72.38 327 TYR A C 1
ATOM 2617 O O . TYR A 1 327 ? 11.867 -6.175 -2.834 1.00 72.38 327 TYR A O 1
ATOM 2625 N N . ASP A 1 328 ? 10.285 -4.959 -3.895 1.00 74.31 328 ASP A N 1
ATOM 2626 C CA . ASP A 1 328 ? 9.290 -6.026 -4.034 1.00 74.31 328 ASP A CA 1
ATOM 2627 C C . ASP A 1 328 ? 9.549 -6.873 -5.293 1.00 74.31 328 ASP A C 1
ATOM 2629 O O . ASP A 1 328 ? 9.822 -6.307 -6.355 1.00 74.31 328 ASP A O 1
ATOM 2633 N N . PRO A 1 329 ? 9.416 -8.212 -5.235 1.00 63.56 329 PRO A N 1
ATOM 2634 C CA . PRO A 1 329 ? 9.533 -9.063 -6.415 1.00 63.56 329 PRO A CA 1
ATOM 2635 C C . PRO A 1 329 ? 8.507 -8.742 -7.511 1.00 63.56 329 PRO A C 1
ATOM 2637 O O . PRO A 1 329 ? 7.359 -8.387 -7.243 1.00 63.56 329 PRO A O 1
ATOM 2640 N N . ILE A 1 330 ? 8.920 -8.947 -8.761 1.00 65.06 330 ILE A N 1
ATOM 2641 C CA . ILE A 1 330 ? 8.152 -8.633 -9.972 1.00 65.06 330 ILE A CA 1
ATOM 2642 C C . ILE A 1 330 ? 7.161 -9.758 -10.306 1.00 65.06 330 ILE A C 1
ATOM 2644 O O . ILE A 1 330 ? 7.510 -10.935 -10.265 1.00 65.06 330 ILE A O 1
ATOM 2648 N N . TYR A 1 331 ? 5.914 -9.381 -10.616 1.00 66.75 331 TYR A N 1
ATOM 2649 C CA . TYR A 1 331 ? 4.781 -10.241 -11.013 1.00 66.75 331 TYR A CA 1
ATOM 2650 C C . TYR A 1 331 ? 4.740 -11.684 -10.452 1.00 66.75 331 TYR A C 1
ATOM 2652 O O . TYR A 1 331 ? 4.766 -12.665 -11.201 1.00 66.75 331 TYR A O 1
ATOM 2660 N N . PRO A 1 332 ? 4.579 -11.846 -9.129 1.00 57.03 332 PRO A N 1
ATOM 2661 C CA . PRO A 1 332 ? 4.652 -13.137 -8.448 1.00 57.03 332 PRO A CA 1
ATOM 2662 C C . PRO A 1 332 ? 3.674 -14.246 -8.854 1.00 57.03 332 PRO A C 1
ATOM 2664 O O . PRO A 1 332 ? 3.746 -15.341 -8.299 1.00 57.03 332 PRO A O 1
ATOM 2667 N N . LYS A 1 333 ? 2.748 -13.999 -9.787 1.00 61.88 333 LYS A N 1
ATOM 2668 C CA . LYS A 1 333 ? 1.920 -15.057 -10.383 1.00 61.88 333 LYS A CA 1
ATOM 2669 C C . LYS A 1 333 ? 2.718 -15.988 -11.295 1.00 61.88 333 LYS A C 1
ATOM 2671 O O . LYS A 1 333 ? 2.258 -17.095 -11.570 1.00 61.88 333 LYS A O 1
ATOM 2676 N N . ASN A 1 334 ? 3.889 -15.559 -11.759 1.00 61.69 334 ASN A N 1
ATOM 2677 C CA . ASN A 1 334 ? 4.791 -16.400 -12.525 1.00 61.69 334 ASN A CA 1
ATOM 2678 C C . ASN A 1 334 ? 6.123 -16.550 -11.764 1.00 61.69 334 ASN A C 1
ATOM 2680 O O . ASN A 1 334 ? 6.928 -15.624 -11.750 1.00 61.69 334 ASN A O 1
ATOM 2684 N N . PRO A 1 335 ? 6.401 -17.718 -11.154 1.00 62.88 335 PRO A N 1
ATOM 2685 C CA . PRO A 1 335 ? 7.665 -17.968 -10.461 1.00 62.88 335 PRO A CA 1
ATOM 2686 C C . PRO A 1 335 ? 8.917 -17.686 -11.301 1.00 62.88 335 PRO A C 1
ATOM 2688 O O . PRO A 1 335 ? 9.960 -17.355 -10.749 1.00 62.88 335 PRO A O 1
ATOM 2691 N N . GLN A 1 336 ? 8.813 -17.774 -12.631 1.00 58.34 336 GLN A N 1
ATOM 2692 C CA . GLN A 1 336 ? 9.920 -17.528 -13.558 1.00 58.34 336 GLN A CA 1
ATOM 2693 C C . GLN A 1 336 ? 10.276 -16.043 -13.713 1.00 58.34 336 GLN A C 1
ATOM 2695 O O . GLN A 1 336 ? 11.347 -15.739 -14.226 1.00 58.34 336 GLN A O 1
ATOM 2700 N N . VAL A 1 337 ? 9.401 -15.122 -13.295 1.00 58.34 337 VAL A N 1
ATOM 2701 C CA . VAL A 1 337 ? 9.661 -13.669 -13.348 1.00 58.34 337 VAL A CA 1
ATOM 2702 C C . VAL A 1 337 ? 9.910 -13.065 -11.968 1.00 58.34 337 VAL A C 1
ATOM 2704 O O . VAL A 1 337 ? 10.144 -11.862 -11.856 1.00 58.34 337 VAL A O 1
ATOM 2707 N N . ILE A 1 338 ? 9.923 -13.901 -10.923 1.00 63.31 338 ILE A N 1
ATOM 2708 C CA . ILE A 1 338 ? 10.346 -13.498 -9.588 1.00 63.31 338 ILE A CA 1
ATOM 2709 C C . ILE A 1 338 ? 11.873 -13.350 -9.595 1.00 63.31 338 ILE A C 1
ATOM 2711 O O . ILE A 1 338 ? 12.617 -14.271 -9.260 1.00 63.31 338 ILE A O 1
ATOM 2715 N N . LEU A 1 339 ? 12.343 -12.169 -9.980 1.00 62.16 339 LEU A N 1
ATOM 2716 C CA . LEU A 1 339 ? 13.754 -11.815 -9.900 1.00 62.16 339 LEU A CA 1
ATOM 2717 C C . LEU A 1 339 ? 14.076 -11.304 -8.497 1.00 62.16 339 LEU A C 1
ATOM 2719 O O . LEU A 1 339 ? 13.425 -10.385 -7.999 1.00 62.16 339 LEU A O 1
ATOM 2723 N N . ALA A 1 340 ? 15.084 -11.907 -7.868 1.00 62.16 340 ALA A N 1
ATOM 2724 C CA . ALA A 1 340 ? 15.645 -11.435 -6.612 1.00 62.16 340 ALA A CA 1
ATOM 2725 C C . ALA A 1 340 ? 17.170 -11.593 -6.585 1.00 62.16 340 ALA A C 1
ATOM 2727 O O . ALA A 1 340 ? 17.704 -12.454 -7.288 1.00 62.16 340 ALA A O 1
ATOM 2728 N N . PRO A 1 341 ? 17.899 -10.800 -5.777 1.00 56.16 341 PRO A N 1
ATOM 2729 C CA . PRO A 1 341 ? 19.338 -10.963 -5.647 1.00 56.16 341 PRO A CA 1
ATOM 2730 C C . PRO A 1 341 ? 19.675 -12.341 -5.050 1.00 56.16 341 PRO A C 1
ATOM 2732 O O . PRO A 1 341 ? 18.855 -12.919 -4.325 1.00 56.16 341 PRO A O 1
ATOM 2735 N N . PRO A 1 342 ? 20.886 -12.872 -5.293 1.00 55.53 342 PRO A N 1
ATOM 2736 C CA . PRO A 1 342 ? 21.332 -14.114 -4.669 1.00 55.53 342 PRO A CA 1
ATOM 2737 C C . PRO A 1 342 ? 21.140 -14.091 -3.143 1.00 55.53 342 PRO A C 1
ATOM 2739 O O . PRO A 1 342 ? 21.519 -13.130 -2.477 1.00 55.53 342 PRO A O 1
ATOM 2742 N N . GLY A 1 343 ? 20.539 -15.150 -2.590 1.00 56.62 343 GLY A N 1
ATOM 2743 C CA . GLY A 1 343 ? 20.268 -15.279 -1.150 1.00 56.62 343 GLY A CA 1
ATOM 2744 C C . GLY A 1 343 ? 18.976 -14.611 -0.655 1.00 56.62 343 GLY A C 1
ATOM 2745 O O . GLY A 1 343 ? 18.676 -14.632 0.536 1.00 56.62 343 GLY A O 1
ATOM 2746 N N . PHE A 1 344 ? 18.167 -14.029 -1.543 1.00 57.00 344 PHE A N 1
ATOM 2747 C CA . PHE A 1 344 ? 16.931 -13.349 -1.143 1.00 57.00 344 PHE A CA 1
ATOM 2748 C C . PHE A 1 344 ? 15.784 -14.270 -0.765 1.00 57.00 344 PHE A C 1
ATOM 2750 O O . PHE A 1 344 ? 14.939 -13.864 0.028 1.00 57.00 344 PHE A O 1
ATOM 2757 N N . PHE A 1 345 ? 15.769 -15.502 -1.273 1.00 58.94 345 PHE A N 1
ATOM 2758 C CA . PHE A 1 345 ? 14.782 -16.520 -0.900 1.00 58.94 345 PHE A CA 1
ATOM 2759 C C . PHE A 1 345 ? 15.314 -17.564 0.086 1.00 58.94 345 PHE A C 1
ATOM 2761 O O . PHE A 1 345 ? 14.523 -18.377 0.560 1.00 58.94 345 PHE A O 1
ATOM 2768 N N . SER A 1 346 ? 16.620 -17.552 0.384 1.00 53.78 346 SER A N 1
ATOM 2769 C CA . SER A 1 346 ? 17.240 -18.485 1.337 1.00 53.78 346 SER A CA 1
ATOM 2770 C C . SER A 1 346 ? 16.914 -18.175 2.790 1.00 53.78 346 SER A C 1
ATOM 2772 O O . SER A 1 346 ? 16.499 -17.023 3.081 1.00 53.78 346 SER A O 1
#